Protein AF-A0A453NFP6-F1 (afdb_monomer_lite)

pLDDT: mean 73.46, std 16.45, range [36.19, 98.06]

Secondary structure (DSSP, 8-state):
-PPTT----EEEEEEPPPTTTT-EEEEEEETTEEEEEEEE------S------SS-S---SSS-TT----TT-----S----EEEESS---HHHHHHHHHH-TT--S-----HHHHTS--HHHHHHH-TTTSGGGGEEEEE-TTSEETTEEPP--STTTTS-GGGG-EEPPTT-----PPPHHHHHHHTT-HHHHHHHHHHHHHHHHTSS----HHHHHHHHHHHHHHHHHH--

Structure (mmCIF, N/CA/C/O backbone):
data_AF-A0A453NFP6-F1
#
_entry.id   AF-A0A453NFP6-F1
#
loop_
_atom_site.group_PDB
_atom_site.id
_atom_site.type_symbol
_atom_site.label_atom_id
_atom_site.label_alt_id
_atom_site.label_comp_id
_atom_site.label_asym_id
_atom_site.label_entity_id
_atom_site.label_seq_id
_atom_site.pdbx_PDB_ins_code
_atom_site.Cartn_x
_atom_site.Cartn_y
_atom_site.Cartn_z
_atom_site.occupancy
_atom_site.B_iso_or_equiv
_atom_site.auth_seq_id
_atom_site.auth_comp_id
_atom_site.auth_asym_id
_atom_site.auth_atom_id
_atom_site.pdbx_PDB_model_num
ATOM 1 N N . SER A 1 1 ? -16.094 -7.515 -11.028 1.00 55.22 1 SER A N 1
ATOM 2 C CA . SER A 1 1 ? -16.380 -6.423 -10.074 1.00 55.22 1 SER A CA 1
ATOM 3 C C . SER A 1 1 ? -15.889 -6.846 -8.700 1.00 55.22 1 SER A C 1
ATOM 5 O O . SER A 1 1 ? -15.963 -8.030 -8.389 1.00 55.22 1 SER A O 1
ATOM 7 N N . LEU A 1 2 ? -15.329 -5.929 -7.905 1.00 63.16 2 LEU A N 1
ATOM 8 C CA . LEU A 1 2 ? -14.940 -6.240 -6.525 1.00 63.16 2 LEU A CA 1
ATOM 9 C C . LEU A 1 2 ? -16.203 -6.370 -5.648 1.00 63.16 2 LEU A C 1
ATOM 11 O O . LEU A 1 2 ? -17.147 -5.604 -5.861 1.00 63.16 2 LEU A O 1
ATOM 15 N N . PRO A 1 3 ? -16.246 -7.306 -4.683 1.00 69.88 3 PRO A N 1
ATOM 16 C CA . PRO A 1 3 ? -17.350 -7.399 -3.732 1.00 69.88 3 PRO A CA 1
ATOM 17 C C . PRO A 1 3 ? -17.503 -6.098 -2.934 1.00 69.88 3 PRO A C 1
ATOM 19 O O . PRO A 1 3 ? -16.520 -5.529 -2.460 1.00 69.88 3 PRO A O 1
ATOM 22 N N . THR A 1 4 ? -18.736 -5.624 -2.761 1.00 73.81 4 THR A N 1
ATOM 23 C CA . THR A 1 4 ? -19.014 -4.419 -1.967 1.00 73.81 4 THR A CA 1
ATOM 24 C C . THR A 1 4 ? -18.796 -4.683 -0.477 1.00 73.81 4 THR A C 1
ATOM 26 O O . THR A 1 4 ? -19.162 -5.750 0.012 1.00 73.81 4 THR A O 1
ATOM 29 N N . LYS A 1 5 ? -18.292 -3.682 0.258 1.00 77.88 5 LYS A N 1
ATOM 30 C CA . LYS A 1 5 ? -18.115 -3.705 1.727 1.00 77.88 5 LYS A CA 1
ATOM 31 C C . LYS A 1 5 ? -17.125 -4.757 2.254 1.00 77.88 5 LYS A C 1
ATOM 33 O O . LYS A 1 5 ? -17.237 -5.184 3.399 1.00 77.88 5 LYS A O 1
ATOM 38 N N . GLN A 1 6 ? -16.146 -5.157 1.448 1.00 85.94 6 GLN A N 1
ATOM 39 C CA . GLN A 1 6 ? -15.046 -6.012 1.893 1.00 85.94 6 GLN A CA 1
ATOM 40 C C . GLN A 1 6 ? -13.723 -5.256 1.820 1.00 85.94 6 GLN A C 1
ATOM 42 O O . GLN A 1 6 ? -13.490 -4.496 0.880 1.00 85.94 6 GLN A O 1
ATOM 47 N N . TRP A 1 7 ? -12.858 -5.484 2.808 1.00 87.50 7 TRP A N 1
ATOM 48 C CA . TRP A 1 7 ? -11.478 -5.018 2.747 1.00 87.50 7 TRP A CA 1
ATOM 49 C C . TRP A 1 7 ? -10.751 -5.716 1.601 1.00 87.50 7 TRP A C 1
ATOM 51 O O . TRP A 1 7 ? -10.906 -6.921 1.401 1.00 87.50 7 TRP A O 1
ATOM 61 N N . LYS A 1 8 ? -9.975 -4.937 0.850 1.00 92.50 8 LYS A N 1
ATOM 62 C CA . LYS A 1 8 ? -9.111 -5.425 -0.219 1.00 92.50 8 LYS A CA 1
ATOM 63 C C . LYS A 1 8 ? -7.709 -4.910 0.005 1.00 92.50 8 LYS A C 1
ATOM 65 O O . LYS A 1 8 ? -7.523 -3.725 0.276 1.00 92.50 8 LYS A O 1
ATOM 70 N N . PHE A 1 9 ? -6.741 -5.802 -0.123 1.00 95.25 9 PHE A N 1
ATOM 71 C CA . PHE A 1 9 ? -5.345 -5.411 -0.173 1.00 95.25 9 PHE A CA 1
ATOM 72 C C . PHE A 1 9 ? -4.981 -5.125 -1.626 1.00 95.25 9 PHE A C 1
ATOM 74 O O . PHE A 1 9 ? -5.169 -5.976 -2.493 1.00 95.25 9 PHE A O 1
ATOM 81 N N . LEU A 1 10 ? -4.483 -3.921 -1.893 1.00 95.81 10 LEU A N 1
ATOM 82 C CA . LEU A 1 10 ? -4.083 -3.486 -3.226 1.00 95.81 10 LEU A CA 1
ATOM 83 C C . LEU A 1 10 ? -2.603 -3.123 -3.204 1.00 95.81 10 LEU A C 1
ATOM 85 O O . LEU A 1 10 ? -2.160 -2.362 -2.346 1.00 95.81 10 LEU A O 1
ATOM 89 N N . SER A 1 11 ? -1.849 -3.638 -4.170 1.00 97.00 11 SER A N 1
ATOM 90 C CA . SER A 1 11 ? -0.454 -3.255 -4.373 1.00 97.00 11 SER A CA 1
ATOM 91 C C . SER A 1 11 ? -0.174 -3.053 -5.854 1.00 97.00 11 SER A C 1
ATOM 93 O O . SER A 1 11 ? -0.640 -3.813 -6.704 1.00 97.00 11 SER A O 1
ATOM 95 N N . VAL A 1 12 ? 0.592 -2.011 -6.164 1.00 97.06 12 VAL A N 1
ATOM 96 C CA . VAL A 1 12 ? 1.059 -1.716 -7.516 1.00 97.06 12 VAL A CA 1
ATOM 97 C C . VAL A 1 12 ? 2.571 -1.593 -7.469 1.00 97.06 12 VAL A C 1
ATOM 99 O O . VAL A 1 12 ? 3.110 -0.807 -6.694 1.00 97.06 12 VAL A O 1
ATOM 102 N N . THR A 1 13 ? 3.259 -2.356 -8.313 1.00 96.50 13 THR A N 1
ATOM 103 C CA . THR A 1 13 ? 4.709 -2.229 -8.490 1.00 96.50 13 THR A CA 1
ATOM 104 C C . THR A 1 13 ? 5.021 -1.671 -9.860 1.00 96.50 13 THR A C 1
ATOM 106 O O . THR A 1 13 ? 4.420 -2.089 -10.853 1.00 96.50 13 THR A O 1
ATOM 109 N N . HIS A 1 14 ? 6.019 -0.800 -9.91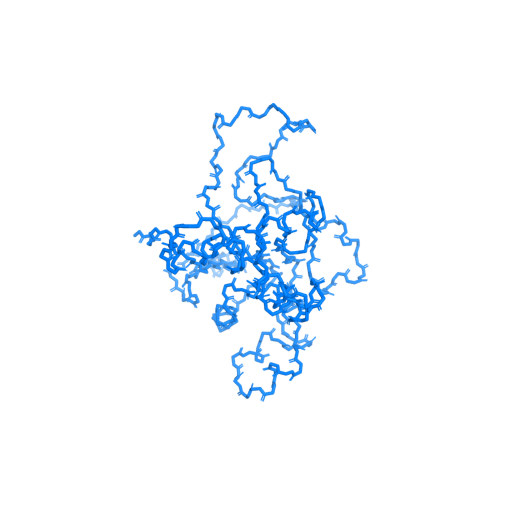9 1.00 93.00 14 HIS A N 1
ATOM 110 C CA . HIS A 1 14 ? 6.564 -0.275 -11.159 1.00 93.00 14 HIS A CA 1
ATOM 111 C C . HIS A 1 14 ? 8.057 -0.572 -11.226 1.00 93.00 14 HIS A C 1
ATOM 113 O O . HIS A 1 14 ? 8.801 -0.282 -10.295 1.00 93.00 14 HIS A O 1
ATOM 119 N N . THR A 1 15 ? 8.499 -1.167 -12.328 1.00 90.69 15 THR A N 1
ATOM 120 C CA . THR A 1 15 ? 9.920 -1.369 -12.607 1.00 90.69 15 THR A CA 1
ATOM 121 C C . THR A 1 15 ? 10.281 -0.606 -13.868 1.00 90.69 15 THR A C 1
ATOM 123 O O . THR A 1 15 ? 9.691 -0.820 -14.931 1.00 90.69 15 THR A O 1
ATOM 126 N N . VAL A 1 16 ? 11.265 0.286 -13.761 1.00 85.25 16 VAL A N 1
ATOM 127 C CA . VAL A 1 16 ? 11.757 1.057 -14.903 1.00 85.25 16 VAL A CA 1
ATOM 128 C C . VAL A 1 16 ? 12.577 0.143 -15.811 1.00 85.25 16 VAL A C 1
ATOM 130 O O . VAL A 1 16 ? 13.603 -0.401 -15.409 1.00 85.25 16 VAL A O 1
ATOM 133 N N . GLY A 1 17 ? 12.122 -0.024 -17.051 1.00 76.31 17 GLY A N 1
ATOM 134 C CA . GLY A 1 17 ? 12.849 -0.756 -18.087 1.00 76.31 17 GLY A CA 1
ATOM 135 C C . GLY A 1 17 ? 13.598 0.193 -19.019 1.00 76.31 17 GLY A C 1
ATOM 136 O O . GLY A 1 17 ? 13.196 1.340 -19.220 1.00 76.31 17 GLY A O 1
ATOM 137 N N . ARG A 1 18 ? 14.691 -0.276 -19.631 1.00 68.75 18 ARG A N 1
ATOM 138 C CA . ARG A 1 18 ? 15.414 0.499 -20.651 1.00 68.75 18 ARG A CA 1
ATOM 139 C C . ARG A 1 18 ? 14.632 0.501 -21.969 1.00 68.75 18 ARG A C 1
ATOM 141 O O . ARG A 1 18 ? 13.905 -0.442 -22.282 1.00 68.75 18 ARG A O 1
ATOM 148 N N . ALA A 1 19 ? 14.827 1.543 -22.779 1.00 59.19 19 ALA A N 1
ATOM 149 C CA . ALA A 1 19 ? 14.123 1.730 -24.054 1.00 59.19 19 ALA A CA 1
ATOM 150 C C . ALA A 1 19 ? 14.241 0.523 -25.012 1.00 59.19 19 ALA A C 1
ATOM 152 O O . ALA A 1 19 ? 13.301 0.225 -25.742 1.00 59.19 19 ALA A O 1
ATOM 153 N N . PHE A 1 20 ? 15.359 -0.210 -24.956 1.00 61.19 20 PHE A N 1
ATOM 154 C CA . PHE A 1 20 ? 15.622 -1.387 -25.794 1.00 61.19 20 PHE A CA 1
ATOM 155 C C . PHE A 1 20 ? 15.173 -2.723 -25.171 1.00 61.19 20 PHE A C 1
ATOM 157 O O . PHE A 1 20 ? 15.226 -3.747 -25.841 1.00 61.19 20 PHE A O 1
ATOM 164 N N . SER A 1 21 ? 14.717 -2.737 -23.910 1.00 62.41 21 SER A N 1
ATOM 165 C CA . SER A 1 21 ? 14.349 -3.956 -23.169 1.00 62.41 21 SER A CA 1
ATOM 166 C C . SER A 1 21 ? 12.838 -4.125 -22.960 1.00 62.41 21 SER A C 1
ATOM 168 O O . SER A 1 21 ? 12.418 -4.877 -22.086 1.00 62.41 21 SER A O 1
ATOM 170 N N . GLY A 1 22 ? 12.005 -3.433 -23.746 1.00 64.44 22 GLY A N 1
ATOM 171 C CA . GLY A 1 22 ? 10.550 -3.627 -23.730 1.00 64.44 22 GLY A CA 1
ATOM 172 C C . GLY A 1 22 ? 9.744 -2.659 -22.858 1.00 64.44 22 GLY A C 1
ATOM 173 O O . GLY A 1 22 ? 8.555 -2.905 -22.668 1.00 64.44 22 GLY A O 1
ATOM 174 N N . GLY A 1 23 ? 10.343 -1.553 -22.401 1.00 78.00 23 GLY A N 1
ATOM 175 C CA . GLY A 1 23 ? 9.657 -0.504 -21.634 1.00 78.00 23 GLY A CA 1
ATOM 176 C C . GLY A 1 23 ? 9.530 -0.811 -20.141 1.00 78.00 23 GLY A C 1
ATOM 177 O O . GLY A 1 23 ? 10.008 -1.840 -19.666 1.00 78.00 23 GLY A O 1
ATOM 178 N N . SER A 1 24 ? 8.920 0.109 -19.396 1.00 88.25 24 SER A N 1
ATOM 179 C CA . SER A 1 24 ? 8.655 -0.079 -17.969 1.00 88.25 24 SER A CA 1
ATOM 180 C C . SER A 1 24 ? 7.526 -1.081 -17.758 1.00 88.25 24 SER A C 1
ATOM 182 O O . SER A 1 24 ? 6.635 -1.211 -18.597 1.00 88.25 24 SER A O 1
ATOM 184 N N . GLN A 1 25 ? 7.549 -1.782 -16.630 1.00 91.50 25 GLN A N 1
ATOM 185 C CA . GLN A 1 25 ? 6.553 -2.792 -16.300 1.00 91.50 25 GLN A CA 1
ATOM 186 C C . GLN A 1 25 ? 5.750 -2.368 -15.078 1.00 91.50 25 GLN A C 1
ATOM 188 O O . GLN A 1 25 ? 6.324 -2.068 -14.032 1.00 91.50 25 GLN A O 1
ATOM 193 N N . LEU A 1 26 ? 4.429 -2.372 -15.222 1.00 94.56 26 LEU A N 1
ATOM 194 C CA . LEU A 1 26 ? 3.480 -2.203 -14.135 1.00 94.56 26 LEU A CA 1
ATOM 195 C C . LEU A 1 26 ? 2.911 -3.574 -13.772 1.00 94.56 26 LEU A C 1
ATOM 197 O O . LEU A 1 26 ? 2.554 -4.352 -14.658 1.00 94.56 26 LEU A O 1
ATOM 201 N N . ARG A 1 27 ? 2.813 -3.877 -12.480 1.00 96.44 27 ARG A N 1
ATOM 202 C CA . ARG A 1 27 ? 2.094 -5.057 -11.993 1.00 96.44 27 ARG A CA 1
ATOM 203 C C . ARG A 1 27 ? 1.114 -4.656 -10.911 1.00 96.44 27 ARG A C 1
ATOM 205 O O . ARG A 1 27 ? 1.481 -3.889 -10.023 1.00 96.44 27 ARG A O 1
ATOM 212 N N . CYS A 1 28 ? -0.088 -5.208 -10.981 1.00 97.62 28 CYS A N 1
ATOM 213 C CA . CYS A 1 28 ? -1.144 -4.980 -10.006 1.00 97.62 28 CYS A CA 1
ATOM 214 C C . CYS A 1 28 ? -1.423 -6.275 -9.256 1.00 97.62 28 CYS A C 1
ATOM 216 O O . CYS A 1 28 ? -1.578 -7.331 -9.875 1.00 97.62 28 CYS A O 1
ATOM 218 N N . TYR A 1 29 ? -1.529 -6.171 -7.939 1.00 98.06 29 TYR A N 1
ATOM 219 C CA . TYR A 1 29 ? -1.825 -7.273 -7.042 1.00 98.06 29 TYR A CA 1
ATOM 220 C C . TYR A 1 29 ? -3.082 -6.963 -6.236 1.00 98.06 29 TYR A C 1
ATOM 222 O O . TYR A 1 29 ? -3.276 -5.828 -5.793 1.00 98.06 29 TYR A O 1
ATOM 230 N N . VAL A 1 30 ? -3.918 -7.979 -6.040 1.00 97.00 30 VAL A N 1
ATOM 231 C CA . VAL A 1 30 ? -5.119 -7.923 -5.202 1.00 97.00 30 VAL A CA 1
ATOM 232 C C . VAL A 1 30 ? -5.058 -9.088 -4.232 1.00 97.00 30 VAL A C 1
ATOM 234 O O . VAL A 1 30 ? -4.828 -10.215 -4.655 1.00 97.00 30 VAL A O 1
ATOM 237 N N . ASP A 1 31 ? -5.239 -8.812 -2.942 1.00 95.56 31 ASP A N 1
ATOM 238 C CA . ASP A 1 31 ? -5.253 -9.827 -1.879 1.00 95.56 31 ASP A CA 1
ATOM 239 C C . ASP A 1 31 ? -4.004 -10.741 -1.904 1.00 95.56 31 ASP A C 1
ATOM 241 O O . ASP A 1 31 ? -4.071 -11.940 -1.659 1.00 95.56 31 ASP A O 1
ATOM 245 N N . GLY A 1 32 ? -2.845 -10.153 -2.233 1.00 94.81 32 GLY A N 1
ATOM 246 C CA . GLY A 1 32 ? -1.545 -10.832 -2.280 1.00 94.81 32 GLY A CA 1
ATOM 247 C C . GLY A 1 32 ? -1.210 -11.518 -3.610 1.00 94.81 32 GLY A C 1
ATOM 248 O O . GLY A 1 32 ? -0.072 -11.956 -3.787 1.00 94.81 32 GLY A O 1
ATOM 249 N N . ASP A 1 33 ? -2.148 -11.571 -4.559 1.00 96.75 33 ASP A N 1
ATOM 250 C CA . ASP A 1 33 ? -1.993 -12.277 -5.833 1.00 96.75 33 ASP A CA 1
ATOM 251 C C . ASP A 1 33 ? -1.848 -11.327 -7.020 1.00 96.75 33 ASP A C 1
ATOM 253 O O . ASP A 1 33 ? -2.509 -10.292 -7.098 1.00 96.75 33 ASP A O 1
ATOM 257 N N . LEU A 1 34 ? -0.986 -11.688 -7.977 1.00 97.62 34 LEU A N 1
ATOM 258 C CA . LEU A 1 34 ? -0.799 -10.935 -9.217 1.00 97.62 34 LEU A CA 1
ATOM 259 C C . LEU A 1 34 ? -2.047 -11.061 -10.098 1.00 97.62 34 LEU A C 1
ATOM 261 O O . LEU A 1 34 ? -2.369 -12.156 -10.553 1.00 97.62 34 LEU A O 1
ATOM 265 N N . VAL A 1 35 ? -2.700 -9.938 -10.400 1.00 97.56 35 VAL A N 1
ATOM 266 C CA . VAL A 1 35 ? -3.910 -9.915 -11.241 1.00 97.56 35 VAL A CA 1
ATOM 267 C C . VAL A 1 35 ? -3.679 -9.332 -12.632 1.00 97.56 35 VAL A C 1
ATOM 269 O O . VAL A 1 35 ? -4.424 -9.644 -13.556 1.00 97.56 35 VAL A O 1
ATOM 272 N N . SER A 1 36 ? -2.668 -8.478 -12.805 1.00 96.44 36 SER A N 1
ATOM 273 C CA . SER A 1 36 ? -2.366 -7.858 -14.099 1.00 96.44 36 SER A CA 1
ATOM 274 C C . SER A 1 36 ? -0.889 -7.490 -14.210 1.00 96.44 36 SER A C 1
ATOM 276 O O . SER A 1 36 ? -0.231 -7.144 -13.226 1.00 96.44 36 SER A O 1
ATOM 278 N N . THR A 1 37 ? -0.365 -7.581 -15.429 1.00 95.94 37 THR A N 1
ATOM 279 C CA . THR A 1 37 ? 0.972 -7.132 -15.811 1.00 95.94 37 THR A CA 1
ATOM 280 C C . THR A 1 37 ? 0.866 -6.388 -17.126 1.00 95.94 37 THR A C 1
ATOM 282 O O . THR A 1 37 ? 0.505 -6.981 -18.136 1.00 95.94 37 THR A O 1
ATOM 285 N N . GLU A 1 38 ? 1.266 -5.123 -17.123 1.00 93.25 38 GLU A N 1
ATOM 286 C CA . GLU A 1 38 ? 1.218 -4.266 -18.300 1.00 93.25 38 GLU A CA 1
ATOM 287 C C . GLU A 1 38 ? 2.592 -3.678 -18.605 1.00 93.25 38 GLU A C 1
ATOM 289 O O . GLU A 1 38 ? 3.382 -3.352 -17.712 1.00 93.25 38 GLU A O 1
ATOM 294 N N . LYS A 1 39 ? 2.890 -3.539 -19.898 1.00 90.38 39 LYS A N 1
ATOM 295 C CA . LYS A 1 39 ? 4.070 -2.808 -20.364 1.00 90.38 39 LYS A CA 1
ATOM 296 C C . LYS A 1 39 ? 3.670 -1.376 -20.655 1.00 90.38 39 LYS A C 1
ATOM 298 O O . LYS A 1 39 ? 2.876 -1.111 -21.553 1.00 90.38 39 LYS A O 1
ATOM 303 N N . CYS A 1 40 ? 4.271 -0.448 -19.930 1.00 84.94 40 CYS A N 1
ATOM 304 C CA . CYS A 1 40 ? 3.940 0.961 -20.006 1.00 84.94 40 CYS A CA 1
ATOM 305 C C . CYS A 1 40 ? 5.125 1.756 -20.558 1.00 84.94 40 CYS A C 1
ATOM 307 O O . CYS A 1 40 ? 6.292 1.527 -20.223 1.00 84.94 40 CYS A O 1
ATOM 309 N N . ARG A 1 41 ? 4.814 2.724 -21.421 1.00 81.75 41 ARG A N 1
ATOM 310 C CA . ARG A 1 41 ? 5.765 3.731 -21.889 1.00 81.75 41 ARG A CA 1
ATOM 311 C C . ARG A 1 41 ? 5.379 5.050 -21.251 1.00 81.75 41 ARG A C 1
ATOM 313 O O . ARG A 1 41 ? 4.270 5.527 -21.457 1.00 81.75 41 ARG A O 1
ATOM 320 N N . TYR A 1 42 ? 6.294 5.608 -20.479 1.00 76.06 42 TYR A N 1
ATOM 321 C CA . TYR A 1 42 ? 6.086 6.877 -19.800 1.00 76.06 42 TYR A CA 1
ATOM 322 C C . TYR A 1 42 ? 6.806 7.984 -20.560 1.00 76.06 42 TYR A C 1
ATOM 324 O O . TYR A 1 42 ? 7.873 7.757 -21.142 1.00 76.06 42 TYR A O 1
ATOM 332 N N . ALA A 1 43 ? 6.228 9.183 -20.547 1.00 73.69 43 ALA A N 1
ATOM 333 C CA . ALA A 1 43 ? 6.959 10.374 -20.943 1.00 73.69 43 ALA A CA 1
ATOM 334 C C . ALA A 1 43 ? 8.163 10.561 -20.007 1.00 73.69 43 ALA A C 1
ATOM 336 O O . ALA A 1 43 ? 8.114 10.189 -18.832 1.00 73.69 43 ALA A O 1
ATOM 337 N N . LYS A 1 44 ? 9.255 11.137 -20.518 1.00 71.31 44 LYS A N 1
ATOM 338 C CA . LYS A 1 44 ? 10.356 11.557 -19.647 1.00 71.31 44 LYS A CA 1
ATOM 339 C C . LYS A 1 44 ? 9.870 12.726 -18.798 1.00 71.31 44 LYS A C 1
ATOM 341 O O . LYS A 1 44 ? 9.642 13.807 -19.330 1.00 71.31 44 LYS A O 1
ATOM 346 N N . VAL A 1 45 ? 9.734 12.493 -17.500 1.00 70.56 45 VAL A N 1
ATOM 347 C CA . VAL A 1 45 ? 9.460 13.534 -16.511 1.00 70.56 45 VAL A CA 1
ATOM 348 C C . VAL A 1 45 ? 10.780 13.840 -15.814 1.00 70.56 45 VAL A C 1
ATOM 350 O O . VAL A 1 45 ? 11.365 12.958 -15.193 1.00 70.56 45 VAL A O 1
ATOM 353 N N . ASN A 1 46 ? 11.278 15.066 -15.977 1.00 71.31 46 ASN A N 1
ATOM 354 C CA . ASN A 1 46 ? 12.501 15.537 -15.314 1.00 71.31 46 ASN A CA 1
ATOM 355 C C . ASN A 1 46 ? 12.194 16.367 -14.059 1.00 71.31 46 ASN A C 1
ATOM 357 O O . ASN A 1 46 ? 13.105 16.718 -13.313 1.00 71.31 46 ASN A O 1
ATOM 361 N N . GLU A 1 47 ? 10.925 16.706 -13.844 1.00 79.75 47 GLU A N 1
ATOM 362 C CA . GLU A 1 47 ? 10.486 17.439 -12.666 1.00 79.75 47 GLU A CA 1
ATOM 363 C C . GLU A 1 47 ? 10.382 16.500 -11.466 1.00 79.75 47 GLU A C 1
ATOM 365 O O . GLU A 1 47 ? 9.860 15.387 -11.560 1.00 79.75 47 GLU A O 1
ATOM 370 N N . VAL A 1 48 ? 10.884 16.963 -10.323 1.00 75.81 48 VAL A N 1
ATOM 371 C CA . VAL A 1 48 ? 10.749 16.241 -9.061 1.00 75.81 48 VAL A CA 1
ATOM 372 C C . VAL A 1 48 ? 9.322 16.412 -8.566 1.00 75.81 48 VAL A C 1
ATOM 374 O O . VAL A 1 48 ? 8.853 17.528 -8.347 1.00 75.81 48 VAL A O 1
ATOM 377 N N . MET A 1 49 ? 8.639 15.294 -8.354 1.00 69.12 49 MET A N 1
ATOM 378 C CA . MET A 1 49 ? 7.309 15.296 -7.767 1.00 69.12 49 MET A CA 1
ATOM 379 C C . MET A 1 49 ? 7.431 15.586 -6.267 1.00 69.12 49 MET A C 1
ATOM 381 O O . MET A 1 49 ? 8.001 14.798 -5.517 1.00 69.12 49 MET A O 1
ATOM 385 N N . THR A 1 50 ? 6.939 16.745 -5.832 1.00 76.06 50 THR A N 1
ATOM 386 C CA . THR A 1 50 ? 7.058 17.210 -4.437 1.00 76.06 50 THR A CA 1
ATOM 387 C C . THR A 1 50 ? 5.816 16.931 -3.599 1.00 76.06 50 THR A C 1
ATOM 389 O O . THR A 1 50 ? 5.844 17.118 -2.385 1.00 76.06 50 THR A O 1
ATOM 392 N N . ARG A 1 51 ? 4.710 16.521 -4.232 1.00 77.62 51 ARG A N 1
ATOM 393 C CA . ARG A 1 51 ? 3.411 16.294 -3.588 1.00 77.62 51 ARG A CA 1
ATOM 394 C C . ARG A 1 51 ? 2.680 15.130 -4.247 1.00 77.62 51 ARG A C 1
ATOM 396 O O . ARG A 1 51 ? 2.789 14.928 -5.455 1.00 77.62 51 ARG A O 1
ATOM 403 N N . CYS A 1 52 ? 1.902 14.404 -3.454 1.00 83.38 52 CYS A N 1
ATOM 404 C CA . CYS A 1 52 ? 0.941 13.413 -3.924 1.00 83.38 52 CYS A CA 1
ATOM 405 C C . CYS A 1 52 ? -0.356 13.539 -3.116 1.00 83.38 52 CYS A C 1
ATOM 407 O O . CYS A 1 52 ? -0.333 13.981 -1.967 1.00 83.38 52 CYS A O 1
ATOM 409 N N . SER A 1 53 ? -1.480 13.170 -3.725 1.00 87.00 53 SER A N 1
ATOM 410 C CA . SER A 1 53 ? -2.782 13.062 -3.070 1.00 87.00 53 SER A CA 1
ATOM 411 C C . SER A 1 53 ? -3.215 11.600 -3.040 1.00 87.00 53 SER A C 1
ATOM 413 O O . SER A 1 53 ? -2.926 10.823 -3.951 1.00 87.00 53 SER A O 1
ATOM 415 N N . LEU A 1 54 ? -3.920 11.218 -1.979 1.00 89.00 54 LEU A N 1
ATOM 416 C CA . LEU A 1 54 ? -4.511 9.893 -1.834 1.00 89.00 54 LEU A CA 1
ATOM 417 C C . LEU A 1 54 ? -6.028 10.044 -1.785 1.00 89.00 54 LEU A C 1
ATOM 419 O O . LEU A 1 54 ? -6.549 10.880 -1.050 1.00 89.00 54 LEU A O 1
ATOM 423 N N . GLY A 1 55 ? -6.735 9.239 -2.577 1.00 87.94 55 GLY A N 1
ATOM 424 C CA . GLY A 1 55 ? -8.197 9.244 -2.604 1.00 87.94 55 GLY A CA 1
ATOM 425 C C . GLY A 1 55 ? -8.831 10.463 -3.283 1.00 87.94 55 GLY A C 1
ATOM 426 O O . GLY A 1 55 ? -10.029 10.659 -3.137 1.00 87.94 55 GLY A O 1
ATOM 427 N N . THR A 1 56 ? -8.079 11.284 -4.018 1.00 84.31 56 THR A N 1
ATOM 428 C CA . THR A 1 56 ? -8.629 12.361 -4.860 1.00 84.31 56 THR A CA 1
ATOM 429 C C . THR A 1 56 ? -7.622 12.794 -5.926 1.00 84.31 56 THR A C 1
ATOM 431 O O . THR A 1 56 ? -6.411 12.723 -5.706 1.00 84.31 56 THR A O 1
ATOM 434 N N . GLU A 1 57 ? -8.127 13.247 -7.073 1.00 69.50 57 GLU A N 1
ATOM 435 C CA . GLU A 1 57 ? -7.347 13.775 -8.203 1.00 69.50 57 GLU A CA 1
ATOM 436 C C . GLU A 1 57 ? -6.983 15.265 -8.033 1.00 69.50 57 GLU A C 1
ATOM 438 O O . GLU A 1 57 ? -6.018 15.739 -8.627 1.00 69.50 57 GLU A O 1
ATOM 443 N N . LEU A 1 58 ? -7.721 16.014 -7.199 1.00 57.72 58 LEU A N 1
ATOM 444 C CA . LEU A 1 58 ? -7.611 17.475 -7.114 1.00 57.72 58 LEU A CA 1
ATOM 445 C C . LEU A 1 58 ? -6.871 17.967 -5.864 1.00 57.72 58 LEU A C 1
ATOM 447 O O . LEU A 1 58 ? -7.200 17.608 -4.732 1.00 57.72 58 LEU A O 1
ATOM 451 N N . MET A 1 59 ? -5.922 18.876 -6.097 1.00 53.66 59 MET A N 1
ATOM 452 C CA . MET A 1 59 ? -5.319 19.741 -5.083 1.00 53.66 59 MET A CA 1
ATOM 453 C C . MET A 1 59 ? -6.220 20.972 -4.873 1.00 53.66 59 MET A C 1
ATOM 455 O O . MET A 1 59 ? -6.622 21.583 -5.866 1.00 53.66 59 MET A O 1
ATOM 459 N N . PRO A 1 60 ? -6.527 21.383 -3.628 1.00 44.56 60 PRO A N 1
ATOM 460 C CA . PRO A 1 60 ? -7.208 22.648 -3.364 1.00 44.56 60 PRO A CA 1
ATOM 461 C C . PRO A 1 60 ? -6.434 23.819 -3.973 1.00 44.56 60 PRO A C 1
ATOM 463 O O . PRO A 1 60 ? -5.245 23.992 -3.699 1.00 44.56 60 PRO A O 1
ATOM 466 N N . ILE A 1 61 ? -7.106 24.648 -4.768 1.00 41.66 61 ILE A N 1
ATOM 467 C CA . ILE A 1 61 ? -6.630 25.999 -5.064 1.00 41.66 61 ILE A CA 1
ATOM 468 C C . ILE A 1 61 ? -7.119 26.876 -3.905 1.00 41.66 61 ILE A C 1
ATOM 470 O O . ILE A 1 61 ? -8.275 27.289 -3.892 1.00 41.66 61 ILE A O 1
ATOM 474 N N . GLY A 1 62 ? -6.258 27.109 -2.911 1.00 45.00 62 GLY A N 1
ATOM 475 C CA . GLY A 1 62 ? -6.526 27.997 -1.771 1.00 45.00 62 GLY A CA 1
ATOM 476 C C . GLY A 1 62 ? -6.231 27.366 -0.407 1.00 45.00 62 GLY A C 1
ATOM 477 O O . GLY A 1 62 ? -6.410 26.167 -0.213 1.00 45.00 62 GLY A O 1
ATOM 478 N N . GLU A 1 63 ? -5.768 28.189 0.537 1.00 44.62 63 GLU A N 1
ATOM 479 C CA . GLU A 1 63 ? -5.428 27.797 1.919 1.00 44.62 63 GLU A CA 1
ATOM 480 C C . GLU A 1 63 ? -6.660 27.653 2.836 1.00 44.62 63 GLU A C 1
ATOM 482 O O . GLU A 1 63 ? -6.538 27.211 3.975 1.00 44.62 63 GLU A O 1
ATOM 487 N N . GLU A 1 64 ? -7.860 27.977 2.344 1.00 43.72 64 GLU A N 1
ATOM 488 C CA . GLU A 1 64 ? -9.075 28.038 3.158 1.00 43.72 64 GLU A CA 1
ATOM 489 C C . GLU A 1 64 ? -9.915 26.745 3.073 1.00 43.72 64 GLU A C 1
ATOM 491 O O . GLU A 1 64 ? -10.371 26.361 1.991 1.00 43.72 64 GLU A O 1
ATOM 496 N N . PRO A 1 65 ? -10.193 26.074 4.208 1.00 45.69 65 PRO A N 1
ATOM 497 C CA . PRO A 1 65 ? -10.852 24.766 4.260 1.00 45.69 65 PRO A CA 1
ATOM 498 C C . PRO A 1 65 ? -12.372 24.791 4.010 1.00 45.69 65 PRO A C 1
ATOM 500 O O . PRO A 1 65 ? -13.018 23.758 4.190 1.00 45.69 65 PRO A O 1
ATOM 503 N N . THR A 1 66 ? -12.956 25.926 3.609 1.00 41.25 66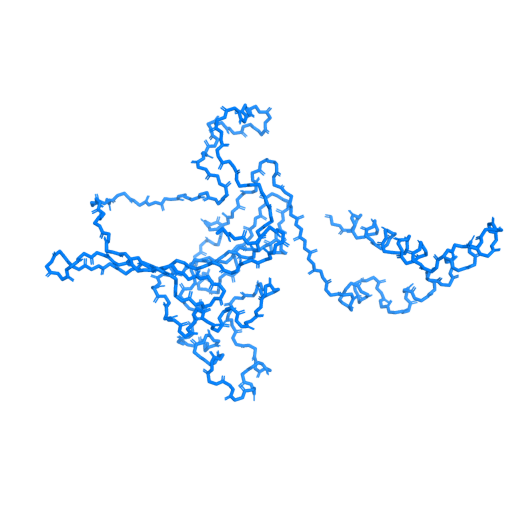 THR A N 1
ATOM 504 C CA . THR A 1 66 ? -14.419 26.137 3.680 1.00 41.25 66 THR A CA 1
ATOM 505 C C . THR A 1 66 ? -15.113 26.370 2.334 1.00 41.25 66 THR A C 1
ATOM 507 O O . THR A 1 66 ? -16.334 26.475 2.295 1.00 41.25 66 THR A O 1
ATOM 510 N N . SER A 1 67 ? -14.385 26.380 1.215 1.00 43.53 67 SER A N 1
ATOM 511 C CA . SER A 1 67 ? -14.975 26.729 -0.090 1.00 43.53 67 SER A CA 1
ATOM 512 C C . SER A 1 67 ? -14.507 25.814 -1.218 1.00 43.53 67 SER A C 1
ATOM 514 O O . SER A 1 67 ? -14.076 26.283 -2.265 1.00 43.53 67 SER A O 1
ATOM 516 N N . LEU A 1 68 ? -14.577 24.497 -1.032 1.00 47.00 68 LEU A N 1
ATOM 517 C CA . LEU A 1 68 ? -14.473 23.573 -2.160 1.00 47.00 68 LEU A CA 1
ATOM 518 C C . LEU A 1 68 ? -15.878 23.164 -2.576 1.00 47.00 68 LEU A C 1
ATOM 520 O O . LEU A 1 68 ? -16.514 22.326 -1.940 1.00 47.00 68 LEU A O 1
ATOM 524 N N . GLY A 1 69 ? -16.351 23.764 -3.668 1.00 43.78 69 GLY A N 1
ATOM 525 C CA . GLY A 1 69 ? -17.373 23.139 -4.488 1.00 43.78 69 GLY A CA 1
ATOM 526 C C . GLY A 1 69 ? -16.844 21.775 -4.923 1.00 43.78 69 GLY A C 1
ATOM 527 O O . GLY A 1 69 ? -16.000 21.684 -5.807 1.00 43.78 69 GLY A O 1
ATOM 528 N N . PHE A 1 70 ? -17.324 20.715 -4.274 1.00 47.62 70 PHE A N 1
ATOM 529 C CA . PHE A 1 70 ? -17.076 19.313 -4.632 1.00 47.62 70 PHE A CA 1
ATOM 530 C C . PHE A 1 70 ? -17.742 18.917 -5.968 1.00 47.62 70 PHE A C 1
ATOM 532 O O . PHE A 1 70 ? -17.775 17.741 -6.325 1.00 47.62 70 PHE A O 1
ATOM 539 N N . GLU A 1 71 ? -18.267 19.880 -6.730 1.00 43.06 71 GLU A N 1
ATOM 540 C CA . GLU A 1 71 ? -18.784 19.670 -8.078 1.00 43.06 71 GLU A CA 1
ATOM 541 C C . GLU A 1 71 ? -17.614 19.431 -9.044 1.00 43.06 71 GLU A C 1
ATOM 543 O O . GLU A 1 71 ? -17.087 20.349 -9.664 1.00 43.06 71 GLU A O 1
ATOM 548 N N . GLY A 1 72 ? -17.171 18.175 -9.136 1.00 51.28 72 GLY A N 1
ATOM 549 C CA . GLY A 1 72 ? -16.189 17.725 -10.128 1.00 51.28 72 GLY A CA 1
ATOM 550 C C . GLY A 1 72 ? -14.981 16.970 -9.575 1.00 51.28 72 GLY A C 1
ATOM 551 O O . GLY A 1 72 ? -14.121 16.575 -10.357 1.00 51.28 72 GLY A O 1
ATOM 552 N N . THR A 1 73 ? -14.889 16.737 -8.261 1.00 58.69 73 THR A N 1
ATOM 553 C CA . THR A 1 73 ? -13.810 15.919 -7.685 1.00 58.69 73 THR A CA 1
ATOM 554 C C . THR A 1 73 ? -14.204 14.437 -7.693 1.00 58.69 73 THR A C 1
ATOM 556 O O . THR A 1 73 ? -15.212 14.036 -7.113 1.00 58.69 73 THR A O 1
ATOM 559 N N . PHE A 1 74 ? -13.393 13.580 -8.322 1.00 70.44 74 PHE A N 1
ATOM 560 C CA . PHE A 1 74 ? -13.533 12.120 -8.226 1.00 70.44 74 PHE A CA 1
ATOM 561 C C . PHE A 1 74 ? -12.938 11.612 -6.902 1.00 70.44 74 PHE A C 1
ATOM 563 O O . PHE A 1 74 ? -11.958 10.866 -6.880 1.00 70.44 74 PHE A O 1
ATOM 570 N N . ALA A 1 75 ? -13.493 12.073 -5.778 1.00 81.25 75 ALA A N 1
ATOM 571 C CA . ALA A 1 75 ? -13.037 11.681 -4.452 1.00 81.25 75 ALA A CA 1
ATOM 572 C C . ALA A 1 75 ? -13.417 10.223 -4.141 1.00 81.25 75 ALA A C 1
ATOM 574 O O . ALA A 1 75 ? -14.538 9.766 -4.385 1.00 81.25 75 ALA A O 1
ATOM 575 N N . PHE A 1 76 ? -12.477 9.484 -3.560 1.00 87.12 76 PHE A N 1
ATOM 576 C CA . PHE A 1 76 ? -12.692 8.129 -3.085 1.00 87.12 76 PHE A CA 1
ATOM 577 C C . PHE A 1 76 ? -13.743 8.130 -1.973 1.00 87.12 76 PHE A C 1
ATOM 579 O O . PHE A 1 76 ? -13.571 8.758 -0.931 1.00 87.12 76 PHE A O 1
ATOM 586 N N . THR A 1 77 ? -14.824 7.384 -2.190 1.00 87.00 77 THR A N 1
ATOM 587 C CA . THR A 1 77 ? -15.890 7.197 -1.202 1.00 87.00 77 THR A CA 1
ATOM 588 C C . THR A 1 77 ? -15.777 5.796 -0.612 1.00 87.00 77 THR A C 1
ATOM 590 O O . THR A 1 77 ? -16.238 4.818 -1.201 1.00 87.00 77 THR A O 1
ATOM 593 N N . GLY A 1 78 ? -15.135 5.684 0.548 1.00 87.19 78 GLY A N 1
ATOM 594 C CA . GLY A 1 78 ? -14.925 4.405 1.217 1.00 87.19 78 GLY A CA 1
ATOM 595 C C . GLY A 1 78 ? -14.023 4.516 2.440 1.00 87.19 78 GLY A C 1
ATOM 596 O O . GLY A 1 78 ? -13.757 5.605 2.941 1.00 87.19 78 GLY A O 1
ATOM 597 N N . GLN A 1 79 ? -13.553 3.366 2.917 1.00 87.31 79 GLN A N 1
ATOM 598 C CA . GLN A 1 79 ? -12.554 3.279 3.981 1.00 87.31 79 GLN A CA 1
ATOM 599 C C . GLN A 1 79 ? -11.215 2.852 3.384 1.00 87.31 79 GLN A C 1
ATOM 601 O O . GLN A 1 79 ? -11.175 2.004 2.493 1.00 87.31 79 GLN A O 1
ATOM 606 N N . MET A 1 80 ? -10.131 3.434 3.889 1.00 88.25 80 MET A N 1
ATOM 607 C CA . MET A 1 80 ? -8.765 3.094 3.507 1.00 88.25 80 MET A CA 1
ATOM 608 C C . MET A 1 80 ? -7.978 2.707 4.757 1.00 88.25 80 MET A C 1
ATOM 610 O O . MET A 1 80 ? -8.169 3.288 5.825 1.00 88.25 80 MET A O 1
ATOM 614 N N . GLY A 1 81 ? -7.146 1.679 4.619 1.00 89.69 81 GLY A N 1
ATOM 615 C CA . GLY A 1 81 ? -6.248 1.219 5.667 1.00 89.69 81 GLY A CA 1
ATOM 616 C C . GLY A 1 81 ? -4.908 1.952 5.601 1.00 89.69 81 GLY A C 1
ATOM 617 O O . GLY A 1 81 ? -4.801 2.988 4.942 1.00 89.69 81 GLY A O 1
ATOM 618 N N . PRO A 1 82 ? -3.877 1.411 6.259 1.00 91.25 82 PRO A N 1
ATOM 619 C CA . PRO A 1 82 ? -2.515 1.907 6.123 1.00 91.25 82 PRO A CA 1
ATOM 620 C C . PRO A 1 82 ? -2.064 1.952 4.657 1.00 91.25 82 PRO A C 1
ATOM 622 O O . PRO A 1 82 ? -2.358 1.043 3.877 1.00 91.25 82 PRO A O 1
ATOM 625 N N . VAL A 1 83 ? -1.346 3.012 4.289 1.00 93.31 83 VAL A N 1
ATOM 626 C CA . VAL A 1 83 ? -0.793 3.215 2.945 1.00 93.31 83 VAL A CA 1
ATOM 627 C C . VAL A 1 83 ? 0.718 3.299 3.038 1.00 93.31 83 VAL A C 1
ATOM 629 O O . VAL A 1 83 ? 1.258 4.086 3.814 1.00 93.31 83 VAL A O 1
ATOM 632 N N . TYR A 1 84 ? 1.393 2.513 2.208 1.00 94.31 84 TYR A N 1
ATOM 633 C CA . TYR A 1 84 ? 2.844 2.415 2.186 1.00 94.31 84 TYR A CA 1
ATOM 634 C C . TYR A 1 84 ? 3.380 2.706 0.788 1.00 94.31 84 TYR A C 1
ATOM 636 O O . TYR A 1 84 ? 2.809 2.255 -0.205 1.00 94.31 84 TYR A O 1
ATOM 644 N N . ALA A 1 85 ? 4.502 3.416 0.718 1.00 93.31 85 ALA A N 1
ATOM 645 C CA . ALA A 1 85 ? 5.271 3.599 -0.505 1.00 93.31 85 ALA A CA 1
ATOM 646 C C . ALA A 1 85 ? 6.715 3.161 -0.284 1.00 93.31 85 ALA A C 1
ATOM 648 O O . ALA A 1 85 ? 7.322 3.480 0.739 1.00 93.31 85 ALA A O 1
ATOM 649 N N . PHE A 1 86 ? 7.270 2.462 -1.270 1.00 93.00 86 PHE A N 1
ATOM 650 C CA . PHE A 1 86 ? 8.624 1.921 -1.232 1.00 93.00 86 PHE A CA 1
ATOM 651 C C . PHE A 1 86 ? 9.441 2.454 -2.409 1.00 93.00 86 PHE A C 1
ATOM 653 O O . PHE A 1 86 ? 8.893 2.732 -3.475 1.00 93.00 86 PHE A O 1
ATOM 660 N N . SER A 1 87 ? 10.752 2.593 -2.214 1.00 90.88 87 SER A N 1
ATOM 661 C CA . SER A 1 87 ? 11.692 3.054 -3.241 1.00 90.88 87 SER A CA 1
ATOM 662 C C . SER A 1 87 ? 11.979 2.003 -4.313 1.00 90.88 87 SER A C 1
ATOM 664 O O . SER A 1 87 ? 12.437 2.355 -5.397 1.00 90.88 87 SER A O 1
ATOM 666 N N . ASP A 1 88 ? 11.672 0.736 -4.024 1.00 90.69 88 ASP A N 1
ATOM 667 C CA . ASP A 1 88 ? 11.881 -0.398 -4.917 1.00 90.69 88 ASP A CA 1
ATOM 668 C C . ASP A 1 88 ? 10.567 -1.114 -5.241 1.00 90.69 88 ASP A C 1
ATOM 670 O O . ASP A 1 88 ? 9.637 -1.177 -4.433 1.00 90.69 88 ASP A O 1
ATOM 674 N N . ALA A 1 89 ? 10.540 -1.764 -6.406 1.00 93.62 89 ALA A N 1
ATOM 675 C CA . ALA A 1 89 ? 9.514 -2.745 -6.724 1.00 93.62 89 ALA A CA 1
ATOM 676 C C . ALA A 1 89 ? 9.662 -3.975 -5.814 1.00 93.62 89 ALA A C 1
ATOM 678 O O . ALA A 1 89 ? 10.638 -4.720 -5.921 1.00 93.62 89 ALA A O 1
ATOM 679 N N . LEU A 1 90 ? 8.676 -4.195 -4.944 1.00 93.94 90 LEU A N 1
ATOM 680 C CA . LEU A 1 90 ? 8.628 -5.371 -4.080 1.00 93.94 90 LEU A CA 1
ATOM 681 C C . LEU A 1 90 ? 8.402 -6.656 -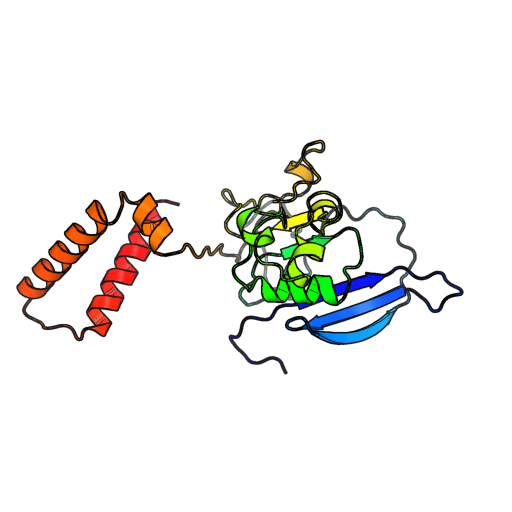4.891 1.00 93.94 90 LEU A C 1
ATOM 683 O O . LEU A 1 90 ? 7.711 -6.655 -5.915 1.00 93.94 90 LEU A O 1
ATOM 687 N N . SER A 1 91 ? 8.977 -7.765 -4.423 1.00 92.94 91 SER A N 1
ATOM 688 C CA . SER A 1 91 ? 8.739 -9.081 -5.020 1.00 92.94 91 SER A CA 1
ATOM 689 C C . SER A 1 91 ? 7.318 -9.579 -4.727 1.00 92.94 91 SER A C 1
ATOM 691 O O . SER A 1 91 ? 6.673 -9.143 -3.773 1.00 92.94 91 SER A O 1
ATOM 693 N N . ALA A 1 92 ? 6.826 -10.538 -5.519 1.00 93.69 92 ALA A N 1
ATOM 694 C CA . ALA A 1 92 ? 5.523 -11.163 -5.267 1.00 93.69 92 ALA A CA 1
ATOM 695 C C . ALA A 1 92 ? 5.454 -11.820 -3.873 1.00 93.69 92 ALA A C 1
ATOM 697 O O . ALA A 1 92 ? 4.421 -11.757 -3.213 1.00 93.69 92 ALA A O 1
ATOM 698 N N . GLU A 1 93 ? 6.564 -12.392 -3.399 1.00 91.38 93 GLU A N 1
ATOM 699 C CA . GLU A 1 93 ? 6.671 -12.977 -2.057 1.00 91.38 93 GLU A CA 1
ATOM 700 C C . GLU A 1 93 ? 6.565 -11.914 -0.960 1.00 91.38 93 GLU A C 1
ATOM 702 O O . GLU A 1 93 ? 5.829 -12.105 0.005 1.00 91.38 93 GLU A O 1
ATOM 707 N N . GLN A 1 94 ? 7.231 -10.766 -1.130 1.00 92.31 94 GLN A N 1
ATOM 708 C CA . GLN A 1 94 ? 7.134 -9.646 -0.191 1.00 92.31 94 GLN A CA 1
ATOM 709 C C . GLN A 1 94 ? 5.711 -9.081 -0.142 1.00 92.31 94 GLN A C 1
ATOM 711 O O . GLN A 1 94 ? 5.174 -8.853 0.935 1.00 92.31 94 GLN A O 1
ATOM 716 N N . ILE A 1 95 ? 5.063 -8.907 -1.295 1.00 94.75 95 ILE A N 1
ATOM 717 C CA . ILE A 1 95 ? 3.675 -8.430 -1.374 1.00 94.75 95 ILE A CA 1
ATOM 718 C C . ILE A 1 95 ? 2.723 -9.410 -0.689 1.00 94.75 95 ILE A C 1
ATOM 720 O O . ILE A 1 95 ? 1.873 -8.999 0.102 1.00 94.75 95 ILE A O 1
ATOM 724 N N . ARG A 1 96 ? 2.888 -10.711 -0.949 1.00 92.31 96 ARG A N 1
ATOM 725 C CA . ARG A 1 96 ? 2.094 -11.754 -0.300 1.00 92.31 96 ARG A CA 1
ATOM 726 C C . ARG A 1 96 ? 2.321 -11.785 1.207 1.00 92.31 96 ARG A C 1
ATOM 728 O O . ARG A 1 96 ? 1.361 -11.931 1.954 1.00 92.31 96 ARG A O 1
ATOM 735 N N . GLY A 1 97 ? 3.553 -11.624 1.677 1.00 90.19 97 GLY A N 1
ATOM 736 C CA . GLY A 1 97 ? 3.796 -11.588 3.113 1.00 90.19 97 GLY A CA 1
ATOM 737 C C . GLY A 1 97 ? 3.243 -10.318 3.776 1.00 90.19 97 GLY A C 1
ATOM 738 O O . GLY A 1 97 ? 2.738 -10.423 4.887 1.00 90.19 97 GLY A O 1
ATOM 739 N N . ILE A 1 98 ? 3.209 -9.157 3.097 1.00 91.94 98 ILE A N 1
ATOM 740 C CA . ILE A 1 98 ? 2.485 -7.973 3.607 1.00 91.94 98 ILE A CA 1
ATOM 741 C C . ILE A 1 98 ? 0.992 -8.282 3.729 1.00 91.94 98 ILE A C 1
ATOM 743 O O . ILE A 1 98 ? 0.390 -7.990 4.758 1.00 91.94 98 ILE A O 1
ATOM 747 N N . TYR A 1 99 ? 0.396 -8.903 2.710 1.00 92.38 99 TYR A N 1
ATOM 748 C CA . TYR A 1 99 ? -1.001 -9.331 2.770 1.00 92.38 99 TYR A CA 1
ATOM 749 C C . TYR A 1 99 ? -1.263 -10.279 3.956 1.00 92.38 99 TYR A C 1
ATOM 751 O O . TYR A 1 99 ? -2.245 -10.101 4.677 1.00 92.38 99 TYR A O 1
ATOM 759 N N . ASN A 1 100 ? -0.352 -11.222 4.216 1.00 89.12 100 ASN A N 1
ATOM 760 C CA . ASN A 1 100 ? -0.462 -12.179 5.320 1.00 89.12 100 ASN A CA 1
ATOM 761 C C . ASN A 1 100 ? -0.317 -11.549 6.715 1.00 89.12 100 ASN A C 1
ATOM 763 O O . ASN A 1 100 ? -0.862 -12.098 7.670 1.00 89.12 100 ASN A O 1
ATOM 767 N N . LEU A 1 101 ? 0.348 -10.392 6.851 1.00 86.19 101 LEU A N 1
ATOM 768 C CA . LEU A 1 101 ? 0.329 -9.618 8.105 1.00 86.19 101 LEU A CA 1
ATOM 769 C C . LEU A 1 101 ? -1.087 -9.129 8.458 1.00 86.19 101 LEU A C 1
ATOM 771 O O . LEU A 1 101 ? -1.378 -8.828 9.616 1.00 86.19 101 LEU A O 1
ATOM 775 N N . GLY A 1 102 ? -1.978 -9.084 7.467 1.00 84.75 102 GLY A N 1
ATOM 776 C CA . GLY A 1 102 ? -3.387 -8.789 7.632 1.00 84.75 102 GLY A CA 1
ATOM 777 C C . GLY A 1 102 ? -3.716 -7.292 7.616 1.00 84.75 102 GLY A C 1
ATOM 778 O O . GLY A 1 102 ? -2.849 -6.429 7.754 1.00 84.75 102 GLY A O 1
ATOM 779 N N . PRO A 1 103 ? -5.011 -6.956 7.483 1.00 78.44 103 PRO A N 1
ATOM 780 C CA . PRO A 1 103 ? -5.482 -5.580 7.294 1.00 78.44 103 PRO A CA 1
ATOM 781 C C . PRO A 1 103 ? -5.301 -4.671 8.521 1.00 78.44 103 PRO A C 1
ATOM 783 O O . PRO A 1 103 ? -5.534 -3.468 8.428 1.00 78.44 103 PRO A O 1
ATOM 786 N N . SER A 1 104 ? -4.924 -5.235 9.6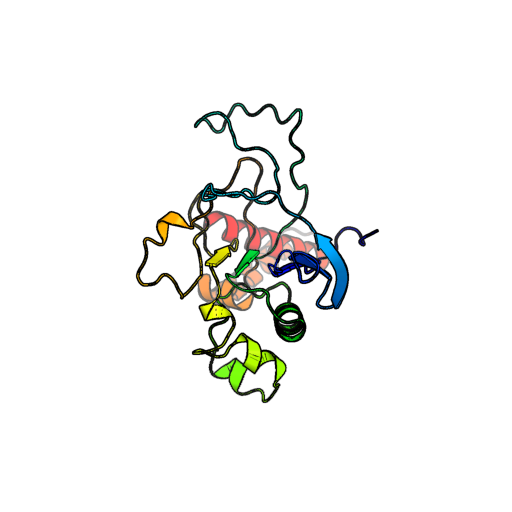71 1.00 77.25 104 SER A N 1
ATOM 787 C CA . SER A 1 104 ? -4.655 -4.493 10.909 1.00 77.25 104 SER A CA 1
ATOM 788 C C . SER A 1 104 ? -3.175 -4.142 11.087 1.00 77.25 104 SER A C 1
ATOM 790 O O . SER A 1 104 ? -2.832 -3.466 12.053 1.00 77.25 104 SER A O 1
ATOM 792 N N . TYR A 1 105 ? -2.288 -4.595 10.197 1.00 84.19 105 TYR A N 1
ATOM 793 C CA . TYR A 1 105 ? -0.872 -4.262 10.283 1.00 84.19 105 TYR A CA 1
ATOM 794 C C . TYR A 1 105 ? -0.633 -2.798 9.910 1.00 84.19 105 TYR A C 1
ATOM 796 O O . TYR A 1 105 ? -0.916 -2.391 8.788 1.00 84.19 105 TYR A O 1
ATOM 804 N N . MET A 1 106 ? -0.092 -2.016 10.844 1.00 81.06 106 MET A N 1
ATOM 805 C CA . MET A 1 106 ? 0.139 -0.571 10.684 1.00 81.06 106 MET A CA 1
ATOM 806 C C . MET A 1 106 ? 1.530 -0.114 11.132 1.00 81.06 106 MET A C 1
ATOM 808 O O . MET A 1 106 ? 1.773 1.076 11.326 1.00 81.06 106 MET A O 1
ATOM 812 N N . TYR A 1 107 ? 2.448 -1.065 11.287 1.00 83.62 107 TYR A N 1
ATOM 813 C CA . TYR A 1 107 ? 3.813 -0.817 11.739 1.00 83.62 107 TYR A CA 1
ATOM 814 C C . TYR A 1 107 ? 4.772 -0.628 10.558 1.00 83.62 107 TYR A C 1
ATOM 816 O O . TYR A 1 107 ? 4.369 -0.618 9.392 1.00 83.62 107 TYR A O 1
ATOM 824 N N . SER A 1 108 ? 6.054 -0.472 10.880 1.00 86.44 108 SER A N 1
ATOM 825 C CA . SER A 1 108 ? 7.104 -0.064 9.944 1.00 86.44 108 SER A CA 1
ATOM 826 C C . SER A 1 108 ? 7.913 -1.219 9.354 1.00 86.44 108 SER A C 1
ATOM 828 O O . SER A 1 108 ? 9.014 -0.992 8.864 1.00 86.44 108 SER A O 1
ATOM 830 N N . PHE A 1 109 ? 7.412 -2.457 9.428 1.00 87.56 109 PHE A N 1
ATOM 831 C CA . PHE A 1 109 ? 8.115 -3.668 8.970 1.00 87.56 109 PHE A CA 1
ATOM 832 C C . PHE A 1 109 ? 9.476 -3.888 9.641 1.00 87.56 109 PHE A C 1
ATOM 834 O O . PHE A 1 109 ? 10.358 -4.545 9.092 1.00 87.56 109 PHE A O 1
ATOM 841 N N . LEU A 1 110 ? 9.647 -3.343 10.847 1.00 78.88 110 LEU A N 1
ATOM 842 C CA . LEU A 1 110 ? 10.769 -3.666 11.715 1.00 78.88 110 LEU A CA 1
ATOM 843 C C . LEU A 1 110 ? 10.482 -5.017 12.365 1.00 78.88 110 LEU A C 1
ATOM 845 O O . LEU A 1 110 ? 9.391 -5.232 12.897 1.00 78.88 110 LEU A O 1
ATOM 849 N N . GLY A 1 111 ? 11.438 -5.937 12.287 1.00 66.31 111 GLY A N 1
ATOM 850 C CA . GLY A 1 111 ? 11.304 -7.237 12.921 1.00 66.31 111 GLY A CA 1
ATOM 851 C C . GLY A 1 111 ? 11.176 -7.104 14.430 1.00 66.31 111 GLY A C 1
ATOM 852 O O . GLY A 1 111 ? 12.128 -6.731 15.110 1.00 66.31 111 GLY A O 1
ATOM 853 N N . ASP A 1 112 ? 10.002 -7.444 14.954 1.00 59.00 112 ASP A N 1
ATOM 854 C CA . ASP A 1 112 ? 9.874 -7.813 16.356 1.00 59.00 112 ASP A CA 1
ATOM 855 C C . ASP A 1 112 ? 10.518 -9.196 16.521 1.00 59.00 112 ASP A C 1
ATOM 857 O O . ASP A 1 112 ? 10.210 -10.131 15.770 1.00 59.00 112 ASP A O 1
ATOM 861 N N . GLN A 1 113 ? 11.424 -9.333 17.491 1.00 48.59 113 GLN A N 1
ATOM 862 C CA . GLN A 1 113 ? 12.083 -10.601 17.807 1.00 48.59 113 GLN A CA 1
ATOM 863 C C . GLN A 1 113 ? 11.058 -11.725 18.033 1.00 48.59 113 GLN A C 1
ATOM 865 O O . GLN A 1 113 ? 11.338 -12.869 17.685 1.00 48.59 113 GLN A O 1
ATOM 870 N N . ASN A 1 114 ? 9.849 -11.403 18.511 1.00 52.84 114 ASN A N 1
ATOM 871 C CA . ASN A 1 114 ? 8.768 -12.375 18.702 1.00 52.84 114 ASN A CA 1
ATOM 872 C C . ASN A 1 114 ? 8.157 -12.898 17.387 1.00 52.84 114 ASN A C 1
ATOM 874 O O . ASN A 1 114 ? 7.804 -14.073 17.307 1.00 52.84 114 ASN A O 1
ATOM 878 N N . LEU A 1 115 ? 8.057 -12.070 16.340 1.00 54.22 115 LEU A N 1
ATOM 879 C CA . LEU A 1 115 ? 7.523 -12.481 15.029 1.00 54.22 115 LEU A CA 1
ATOM 880 C C . LEU A 1 115 ? 8.557 -13.252 14.198 1.00 54.22 115 LEU A C 1
ATOM 882 O O . LEU A 1 115 ? 8.191 -14.124 13.414 1.00 54.22 115 LEU A O 1
ATOM 886 N N . LEU A 1 116 ? 9.846 -12.964 14.403 1.00 52.84 116 LEU A N 1
ATOM 887 C CA . LEU A 1 116 ? 10.969 -13.653 13.759 1.00 52.84 116 LEU A CA 1
ATOM 888 C C . LEU A 1 116 ? 11.258 -15.046 14.353 1.00 52.84 116 LEU A C 1
ATOM 890 O O . LEU A 1 116 ? 11.961 -15.835 13.725 1.00 52.84 116 LEU A O 1
ATOM 894 N N . MET A 1 117 ? 10.741 -15.353 15.551 1.00 49.16 117 MET A N 1
ATOM 895 C CA . MET A 1 117 ? 10.883 -16.669 16.199 1.00 49.16 117 MET A CA 1
ATOM 896 C C . MET A 1 117 ? 9.994 -17.749 15.565 1.00 49.16 117 MET A C 1
ATOM 898 O O . MET A 1 117 ? 10.281 -18.939 15.705 1.00 49.16 117 MET A O 1
ATOM 902 N N . ASN A 1 118 ? 8.943 -17.359 14.836 1.00 53.16 118 ASN A N 1
ATOM 903 C CA . ASN A 1 118 ? 8.235 -18.279 13.956 1.00 53.16 118 ASN A CA 1
ATOM 904 C C . ASN A 1 118 ? 9.090 -18.475 12.698 1.00 53.16 118 ASN A C 1
ATOM 906 O O . ASN A 1 118 ? 9.277 -17.543 11.924 1.00 53.16 118 ASN A O 1
ATOM 910 N N . ASN A 1 119 ? 9.603 -19.695 12.497 1.00 51.28 119 ASN A N 1
ATOM 911 C CA . ASN A 1 119 ? 10.471 -20.128 11.383 1.00 51.28 119 ASN A CA 1
ATOM 912 C C . ASN A 1 119 ? 9.840 -20.014 9.976 1.00 51.28 119 ASN A C 1
ATOM 914 O O . ASN A 1 119 ? 10.266 -20.689 9.038 1.00 51.28 119 ASN A O 1
ATOM 918 N N . ASP A 1 120 ? 8.808 -19.199 9.810 1.00 60.66 120 ASP A N 1
ATOM 919 C CA . ASP A 1 120 ? 8.126 -19.020 8.548 1.00 60.66 120 ASP A CA 1
ATOM 920 C C . ASP A 1 120 ? 8.953 -18.077 7.662 1.00 60.66 120 ASP A C 1
ATOM 922 O O . ASP A 1 120 ? 9.071 -16.869 7.901 1.00 60.66 120 ASP A O 1
ATOM 926 N N . SER A 1 121 ? 9.585 -18.656 6.638 1.00 63.34 121 SER A N 1
ATOM 927 C CA . SER A 1 121 ? 10.493 -17.968 5.714 1.00 63.34 121 SER A CA 1
ATOM 928 C C . SER A 1 121 ? 9.857 -16.750 5.041 1.00 63.34 121 SER A C 1
ATOM 930 O O . SER A 1 121 ? 10.575 -15.852 4.603 1.00 63.34 121 SER A O 1
ATOM 932 N N . LEU A 1 122 ? 8.521 -16.704 4.991 1.00 64.69 122 LEU A N 1
ATOM 933 C CA . LEU A 1 122 ? 7.740 -15.610 4.421 1.00 64.69 122 LEU A CA 1
ATOM 934 C C . LEU A 1 122 ? 7.946 -14.280 5.161 1.00 64.69 122 LEU A C 1
ATOM 936 O O . LEU A 1 122 ? 8.143 -13.252 4.515 1.00 64.69 122 LEU A O 1
ATOM 940 N N . TYR A 1 123 ? 7.953 -14.277 6.498 1.00 68.44 123 TYR A N 1
ATOM 941 C CA . TYR A 1 123 ? 8.116 -13.036 7.270 1.00 68.44 123 TYR A CA 1
ATOM 942 C C . TYR A 1 123 ? 9.567 -12.571 7.318 1.00 68.44 123 TYR A C 1
ATOM 944 O O . TYR A 1 123 ? 9.831 -11.371 7.403 1.00 68.44 123 TYR A O 1
ATOM 952 N N . LYS A 1 124 ? 10.517 -13.502 7.190 1.00 67.62 124 LYS A N 1
ATOM 953 C CA . LYS A 1 124 ? 11.948 -13.191 7.194 1.00 67.62 124 LYS A CA 1
ATOM 954 C C . LYS A 1 124 ? 12.340 -12.256 6.045 1.00 67.62 124 LYS A C 1
ATOM 956 O O . LYS A 1 124 ? 13.093 -11.321 6.271 1.00 67.62 124 LYS A O 1
ATOM 961 N N . GLY A 1 125 ? 11.784 -12.445 4.845 1.00 68.94 125 GLY A N 1
ATOM 962 C CA . GLY A 1 125 ? 12.061 -11.577 3.687 1.00 68.94 125 GLY A CA 1
ATOM 963 C C . GLY A 1 125 ? 11.475 -10.158 3.780 1.00 68.94 125 GLY A C 1
ATOM 964 O O . GLY A 1 125 ? 11.784 -9.304 2.947 1.00 68.94 125 GLY A O 1
ATOM 965 N N . ILE A 1 126 ? 10.618 -9.906 4.772 1.00 79.81 126 ILE A N 1
ATOM 966 C CA . ILE A 1 126 ? 9.913 -8.634 4.978 1.00 79.81 126 ILE A CA 1
ATOM 967 C C . ILE A 1 126 ? 10.461 -7.902 6.199 1.00 79.81 126 ILE A C 1
ATOM 969 O O . ILE A 1 126 ? 10.696 -6.699 6.129 1.00 79.81 126 ILE A O 1
ATOM 973 N N . LEU A 1 127 ? 10.678 -8.630 7.293 1.00 77.06 127 LEU A N 1
ATOM 974 C CA . LEU A 1 127 ? 10.994 -8.096 8.616 1.00 77.06 127 LEU A CA 1
ATOM 975 C C . LEU A 1 127 ? 12.498 -8.067 8.938 1.00 77.06 127 LEU A C 1
ATOM 977 O O . LEU A 1 127 ? 12.874 -7.745 10.066 1.00 77.06 127 LEU A O 1
ATOM 981 N N . ASP A 1 128 ? 13.367 -8.417 7.986 1.00 71.06 128 ASP A N 1
ATOM 982 C CA . ASP A 1 128 ? 14.817 -8.348 8.188 1.00 71.06 128 ASP A CA 1
ATOM 983 C C . ASP A 1 128 ? 15.263 -6.896 8.451 1.00 71.06 128 ASP A C 1
ATOM 985 O O . ASP A 1 128 ? 14.961 -5.975 7.693 1.00 71.06 128 ASP A O 1
ATOM 989 N N . ALA A 1 129 ? 15.983 -6.675 9.550 1.00 60.72 129 ALA A N 1
ATOM 990 C CA . ALA A 1 129 ? 16.407 -5.344 9.973 1.00 60.72 129 ALA A CA 1
ATOM 991 C C . ALA A 1 129 ? 17.496 -4.719 9.077 1.00 60.72 129 ALA A C 1
ATOM 993 O O . ALA A 1 129 ? 17.683 -3.505 9.122 1.00 60.72 129 ALA A O 1
ATOM 994 N N . ARG A 1 130 ? 18.233 -5.520 8.291 1.00 63.56 130 ARG A N 1
ATOM 995 C CA . ARG A 1 130 ? 19.241 -5.024 7.338 1.00 63.56 130 ARG A CA 1
ATOM 996 C C . ARG A 1 130 ? 18.713 -4.985 5.911 1.00 63.56 130 ARG A C 1
ATOM 998 O O . ARG A 1 130 ? 18.859 -3.961 5.250 1.00 63.56 130 ARG A O 1
ATOM 1005 N N . ASP A 1 131 ? 18.063 -6.061 5.476 1.00 71.06 131 ASP A N 1
ATOM 1006 C CA . ASP A 1 131 ? 17.681 -6.252 4.068 1.00 71.06 131 ASP A CA 1
ATOM 1007 C C . ASP A 1 131 ? 16.158 -6.349 3.839 1.00 71.06 131 ASP A C 1
ATOM 1009 O O . ASP A 1 131 ? 15.704 -6.594 2.718 1.00 71.06 131 ASP A O 1
ATOM 1013 N N . GLY A 1 132 ? 15.351 -6.155 4.886 1.00 81.62 132 GLY A N 1
ATOM 1014 C CA . GLY A 1 132 ? 13.891 -6.210 4.820 1.00 81.62 132 GLY A CA 1
ATOM 1015 C C . GLY A 1 132 ? 13.280 -4.974 4.169 1.00 81.62 132 GLY A C 1
ATOM 1016 O O . GLY A 1 132 ? 13.961 -4.026 3.783 1.00 81.62 132 GLY A O 1
ATOM 1017 N N . ILE A 1 133 ? 11.955 -4.964 4.030 1.00 89.38 133 ILE A N 1
ATOM 1018 C CA . ILE A 1 133 ? 11.275 -3.904 3.269 1.00 89.38 133 ILE A CA 1
ATOM 1019 C C . ILE A 1 133 ? 11.210 -2.569 4.020 1.00 89.38 133 ILE A C 1
ATOM 1021 O O . ILE A 1 133 ? 10.989 -1.532 3.396 1.00 89.38 133 ILE A O 1
ATOM 1025 N N . SER A 1 134 ? 11.433 -2.577 5.338 1.00 88.19 134 SER A N 1
ATOM 1026 C CA . SER A 1 134 ? 11.482 -1.370 6.170 1.00 88.19 134 SER A CA 1
ATOM 1027 C C . SER A 1 134 ? 12.552 -0.387 5.695 1.00 88.19 134 SER A C 1
ATOM 1029 O O . SER A 1 134 ? 12.276 0.806 5.604 1.00 88.19 134 SER A O 1
ATOM 1031 N N . SER A 1 135 ? 13.727 -0.881 5.286 1.00 85.12 135 SER A N 1
ATOM 1032 C CA . SER A 1 135 ? 14.840 -0.062 4.781 1.00 85.12 135 SER A CA 1
ATOM 1033 C C . SER A 1 135 ? 14.556 0.604 3.428 1.00 85.12 135 SER A C 1
ATOM 1035 O O . SER A 1 135 ? 15.259 1.529 3.025 1.00 85.12 135 SER A O 1
ATOM 1037 N N . LYS A 1 136 ? 13.502 0.158 2.735 1.00 88.12 136 LYS A N 1
ATOM 1038 C CA . LYS A 1 136 ? 13.066 0.650 1.421 1.00 88.12 136 LYS A CA 1
ATOM 1039 C C . LYS A 1 136 ? 11.823 1.528 1.508 1.00 88.12 136 LYS A C 1
ATOM 1041 O O . LYS A 1 136 ? 11.347 2.018 0.487 1.00 88.12 136 LYS A O 1
ATOM 1046 N N . MET A 1 137 ? 11.243 1.691 2.696 1.00 89.88 137 MET A N 1
ATOM 1047 C CA . MET A 1 137 ? 9.989 2.411 2.870 1.00 89.88 137 MET A CA 1
ATOM 1048 C C . MET A 1 137 ? 10.225 3.923 2.809 1.00 89.88 137 MET A C 1
ATOM 1050 O O . MET A 1 137 ? 10.892 4.498 3.667 1.00 89.88 137 MET A O 1
ATOM 1054 N N . ILE A 1 138 ? 9.640 4.583 1.811 1.00 88.69 138 ILE A N 1
ATOM 1055 C CA . ILE A 1 138 ? 9.648 6.046 1.680 1.00 88.69 138 ILE A CA 1
ATOM 1056 C C . ILE A 1 138 ? 8.715 6.636 2.735 1.00 88.69 138 ILE A C 1
ATOM 1058 O O . ILE A 1 138 ? 9.110 7.493 3.527 1.00 88.69 138 ILE A O 1
ATOM 1062 N N . PHE A 1 139 ? 7.476 6.143 2.770 1.00 90.38 139 PHE A N 1
ATOM 1063 C CA . PHE A 1 139 ? 6.526 6.502 3.808 1.00 90.38 139 PHE A CA 1
ATOM 1064 C C . PHE A 1 139 ? 5.587 5.357 4.171 1.00 90.38 139 PHE A C 1
ATOM 1066 O O . PHE A 1 139 ? 5.268 4.504 3.341 1.00 90.38 139 PHE A O 1
ATOM 1073 N N . GLY A 1 140 ? 5.119 5.386 5.415 1.00 92.12 140 GLY A N 1
ATOM 1074 C CA . GLY A 1 140 ? 3.965 4.630 5.882 1.00 92.12 140 GLY A CA 1
ATOM 1075 C C . GLY A 1 140 ? 3.005 5.574 6.595 1.00 92.12 140 GLY A C 1
ATOM 1076 O O . GLY A 1 140 ? 3.398 6.238 7.550 1.00 92.12 140 GLY A O 1
ATOM 1077 N N . LEU A 1 141 ? 1.766 5.651 6.122 1.00 91.12 141 LEU A N 1
ATOM 1078 C CA . LEU A 1 141 ? 0.723 6.510 6.673 1.00 91.12 141 LEU A CA 1
ATOM 1079 C C . LEU A 1 141 ? -0.396 5.636 7.224 1.00 91.12 141 LEU A C 1
ATOM 1081 O O . LEU A 1 141 ? -0.907 4.760 6.527 1.00 91.12 141 LEU A O 1
ATOM 1085 N N . ASN A 1 142 ? -0.795 5.875 8.467 1.00 89.62 142 ASN A N 1
ATOM 1086 C CA . ASN A 1 142 ? -1.916 5.181 9.088 1.00 89.62 142 ASN A CA 1
ATOM 1087 C C . ASN A 1 142 ? -2.645 6.113 10.060 1.00 89.62 142 ASN A C 1
ATOM 1089 O O . ASN A 1 142 ? -2.042 7.017 10.631 1.00 89.62 142 ASN A O 1
ATOM 1093 N N . ALA A 1 143 ? -3.938 5.866 10.266 1.00 88.00 143 ALA A N 1
ATOM 1094 C CA . ALA A 1 143 ? -4.792 6.727 11.080 1.00 88.00 143 ALA A CA 1
ATOM 1095 C C . ALA A 1 143 ? -4.444 6.748 12.581 1.00 88.00 143 ALA A C 1
ATOM 1097 O O . ALA A 1 143 ? -4.973 7.594 13.289 1.00 88.00 143 ALA A O 1
ATOM 1098 N N . GLN A 1 144 ? -3.607 5.832 13.086 1.00 83.81 144 GLN A N 1
ATOM 1099 C CA . GLN A 1 144 ? -3.172 5.851 14.490 1.00 83.81 144 GLN A CA 1
ATOM 1100 C C . GLN A 1 144 ? -1.988 6.789 14.719 1.00 83.81 144 GLN A C 1
ATOM 1102 O O . GLN A 1 144 ? -1.853 7.362 15.797 1.00 83.81 144 GLN A O 1
ATOM 1107 N N . ALA A 1 145 ? -1.132 6.952 13.712 1.00 87.44 145 ALA A N 1
ATOM 1108 C CA . ALA A 1 145 ? 0.004 7.857 13.742 1.00 87.44 145 ALA A CA 1
ATOM 1109 C C . ALA A 1 145 ? -0.424 9.249 13.258 1.00 87.44 145 ALA A C 1
ATOM 1111 O O . ALA A 1 145 ? -0.003 9.705 12.199 1.00 87.44 145 ALA A O 1
ATOM 1112 N N . SER A 1 146 ? -1.289 9.923 14.016 1.00 89.00 146 SER A N 1
ATOM 1113 C CA . SER A 1 146 ? -1.823 11.238 13.646 1.00 89.00 146 SER A CA 1
ATOM 1114 C C . SER A 1 146 ? -1.884 12.211 14.813 1.00 89.00 146 SER A C 1
ATOM 1116 O O . SER A 1 146 ? -2.088 11.801 15.952 1.00 89.00 146 SER A O 1
ATOM 1118 N N . ASN A 1 147 ? -1.813 13.503 14.508 1.00 86.62 147 ASN A N 1
ATOM 1119 C CA . ASN A 1 147 ? -2.173 14.581 15.420 1.00 86.62 147 ASN A CA 1
ATOM 1120 C C . ASN A 1 147 ? -2.965 15.644 14.651 1.00 86.62 147 ASN A C 1
ATOM 1122 O O . ASN A 1 147 ? -2.510 16.130 13.613 1.00 86.62 147 ASN A O 1
ATOM 1126 N N . ASN A 1 148 ? -4.139 16.024 15.157 1.00 86.31 148 ASN A N 1
ATOM 1127 C CA . ASN A 1 148 ? -5.051 16.960 14.502 1.00 86.31 148 ASN A CA 1
ATOM 1128 C C . ASN A 1 148 ? -5.356 16.556 13.047 1.00 86.31 148 ASN A C 1
ATOM 1130 O O . ASN A 1 148 ? -6.015 15.554 12.782 1.00 86.31 148 ASN A O 1
ATOM 1134 N N . ARG A 1 149 ? -4.876 17.356 12.088 1.00 88.00 149 ARG A N 1
ATOM 1135 C CA . ARG A 1 149 ? -5.064 17.154 10.648 1.00 88.00 149 ARG A CA 1
ATOM 1136 C C . ARG A 1 149 ? -3.828 16.572 9.968 1.00 88.00 149 ARG A C 1
ATOM 1138 O O . ARG A 1 149 ? -3.769 16.585 8.744 1.00 88.00 149 ARG A O 1
ATOM 1145 N N . THR A 1 150 ? -2.863 16.073 10.728 1.00 90.12 150 THR A N 1
ATOM 1146 C CA . THR A 1 150 ? -1.580 15.595 10.214 1.00 90.12 150 THR A CA 1
ATOM 1147 C C . THR A 1 150 ? -1.425 14.105 10.491 1.00 90.12 150 THR A C 1
ATOM 1149 O O . THR A 1 150 ? -1.622 13.658 11.619 1.00 90.12 150 THR A O 1
ATOM 1152 N N . LEU A 1 151 ? -1.061 13.337 9.464 1.00 91.38 151 LEU A N 1
ATOM 1153 C CA . LEU A 1 151 ? -0.610 11.950 9.557 1.00 91.38 151 LEU A CA 1
ATOM 1154 C C . LEU A 1 151 ? 0.917 11.920 9.501 1.00 91.38 151 LEU A C 1
ATOM 1156 O O . LEU A 1 151 ? 1.520 12.437 8.558 1.00 91.38 151 LEU A O 1
ATOM 1160 N N . PHE A 1 152 ? 1.527 11.290 10.496 1.00 89.88 152 PHE A N 1
ATOM 1161 C CA . PHE A 1 152 ? 2.968 11.137 10.603 1.00 89.88 152 PHE A CA 1
ATOM 1162 C C . PHE A 1 152 ? 3.461 9.953 9.781 1.00 89.88 152 PHE A C 1
ATOM 1164 O O . PHE A 1 152 ? 2.833 8.893 9.724 1.00 89.88 152 PHE A O 1
ATOM 1171 N N . ASN A 1 153 ? 4.633 10.124 9.177 1.00 89.75 153 ASN A N 1
ATOM 1172 C CA . ASN A 1 153 ? 5.321 9.043 8.496 1.00 89.75 153 ASN A CA 1
ATOM 1173 C C . ASN A 1 153 ? 5.942 8.075 9.516 1.00 89.75 153 ASN A C 1
ATOM 1175 O O . ASN A 1 153 ? 6.800 8.473 10.303 1.00 89.75 153 ASN A O 1
ATOM 1179 N N . VAL A 1 154 ? 5.562 6.795 9.464 1.00 87.25 154 VAL A N 1
ATOM 1180 C CA . VAL A 1 154 ? 6.118 5.757 10.349 1.00 87.25 154 VAL A CA 1
ATOM 1181 C C . VAL A 1 154 ? 7.416 5.118 9.834 1.00 87.25 154 VAL A C 1
ATOM 1183 O O . VAL A 1 154 ? 7.923 4.193 10.460 1.00 87.25 154 VAL A O 1
ATOM 1186 N N . SER A 1 155 ? 7.981 5.561 8.707 1.00 85.50 155 SER A N 1
ATOM 1187 C CA . SER A 1 155 ? 9.235 5.001 8.176 1.00 85.50 155 SER A CA 1
ATOM 1188 C C . SER A 1 155 ? 10.442 5.222 9.089 1.00 85.50 155 SER A C 1
ATOM 1190 O O . SER A 1 155 ? 10.686 6.326 9.572 1.00 85.50 155 SER A O 1
ATOM 1192 N N . SER A 1 156 ? 11.229 4.156 9.273 1.00 72.00 156 SER A N 1
ATOM 1193 C CA . SER A 1 156 ? 12.474 4.143 10.050 1.00 72.00 156 SER A CA 1
ATOM 1194 C C . SER A 1 156 ? 13.679 4.695 9.284 1.00 72.00 156 SER A C 1
ATOM 1196 O O . SER A 1 156 ? 14.688 5.035 9.890 1.00 72.00 156 SER A O 1
ATOM 1198 N N . VAL A 1 157 ? 13.599 4.797 7.951 1.00 63.66 157 VAL A N 1
ATOM 1199 C CA . VAL A 1 157 ? 14.723 5.217 7.085 1.00 63.66 157 VAL A CA 1
ATOM 1200 C C . VAL A 1 157 ? 15.078 6.698 7.277 1.00 63.66 157 VAL A C 1
ATOM 1202 O O . VAL A 1 157 ? 16.174 7.136 6.938 1.00 63.66 157 VAL A O 1
ATOM 1205 N N . LEU A 1 158 ? 14.165 7.481 7.853 1.00 58.62 158 LEU A N 1
ATOM 1206 C CA . LEU A 1 158 ? 14.253 8.940 7.933 1.00 58.62 158 LEU A CA 1
ATOM 1207 C C . LEU A 1 158 ? 14.718 9.467 9.294 1.00 58.62 158 LEU A C 1
ATOM 1209 O O . LEU A 1 158 ? 14.499 10.636 9.591 1.00 58.62 158 LEU A O 1
ATOM 1213 N N . ASP A 1 159 ? 15.394 8.668 10.119 1.00 54.56 159 ASP A N 1
ATOM 1214 C CA . ASP A 1 159 ? 15.970 9.176 11.377 1.00 54.56 159 ASP A CA 1
ATOM 1215 C C . ASP A 1 159 ? 17.049 10.272 11.173 1.00 54.56 159 ASP A C 1
ATOM 1217 O O . ASP A 1 159 ? 17.469 10.898 12.143 1.00 54.56 159 ASP A O 1
ATOM 1221 N N . SER A 1 160 ? 17.452 10.573 9.928 1.00 51.97 160 SER A N 1
ATOM 1222 C CA . SER A 1 160 ? 18.430 11.621 9.576 1.00 51.97 160 SER A CA 1
ATOM 1223 C C . SER A 1 160 ? 17.927 12.734 8.633 1.00 51.97 160 SER A C 1
ATOM 1225 O O . SER A 1 160 ? 18.678 13.673 8.364 1.00 51.97 160 SER A O 1
ATOM 1227 N N . LEU A 1 161 ? 16.681 12.679 8.142 1.00 56.69 161 LEU A N 1
ATOM 1228 C CA . LEU A 1 161 ? 16.071 13.704 7.275 1.00 56.69 161 LEU A CA 1
ATOM 1229 C C . LEU A 1 161 ? 14.822 14.291 7.949 1.00 56.69 161 LEU A C 1
ATOM 1231 O O . LEU A 1 161 ? 14.134 13.575 8.668 1.00 56.69 161 LEU A O 1
ATOM 1235 N N . ASP A 1 162 ? 14.504 15.567 7.691 1.00 60.88 162 ASP A N 1
ATOM 1236 C CA . ASP A 1 162 ? 13.293 16.254 8.186 1.00 60.88 162 ASP A CA 1
ATOM 1237 C C . ASP A 1 162 ? 12.028 15.397 7.975 1.00 60.88 162 ASP A C 1
ATOM 1239 O O . ASP A 1 162 ? 11.431 15.408 6.894 1.00 60.88 162 ASP A O 1
ATOM 1243 N N . LYS A 1 163 ? 11.598 14.660 9.009 1.00 58.34 163 LYS A N 1
ATOM 1244 C CA . LYS A 1 163 ? 10.391 13.812 8.978 1.00 58.34 163 LYS A CA 1
ATOM 1245 C C . LYS A 1 163 ? 9.141 14.611 8.596 1.00 58.34 163 LYS A C 1
ATOM 1247 O O . LYS A 1 163 ? 8.259 14.076 7.929 1.00 58.34 163 LYS A O 1
ATOM 1252 N N . SER A 1 164 ? 9.139 15.908 8.915 1.00 60.09 164 SER A N 1
ATOM 1253 C CA . SER A 1 164 ? 8.103 16.882 8.556 1.00 60.09 164 SER A CA 1
ATOM 1254 C C . SER A 1 164 ? 7.853 17.003 7.047 1.00 60.09 164 SER A C 1
ATOM 1256 O O . SER A 1 164 ? 6.761 17.380 6.635 1.00 60.09 164 SER A O 1
ATOM 1258 N N . LYS A 1 165 ? 8.825 16.652 6.191 1.00 65.50 165 LYS A N 1
ATOM 1259 C CA . LYS A 1 165 ? 8.674 16.737 4.726 1.00 65.50 165 LYS A CA 1
ATOM 1260 C C . LYS A 1 165 ? 7.827 15.620 4.117 1.00 65.50 165 LYS A C 1
ATOM 1262 O O . LYS A 1 165 ? 7.470 15.725 2.948 1.00 65.50 165 LYS A O 1
ATOM 1267 N N . LEU A 1 166 ? 7.531 14.557 4.867 1.00 75.94 166 LEU A N 1
ATOM 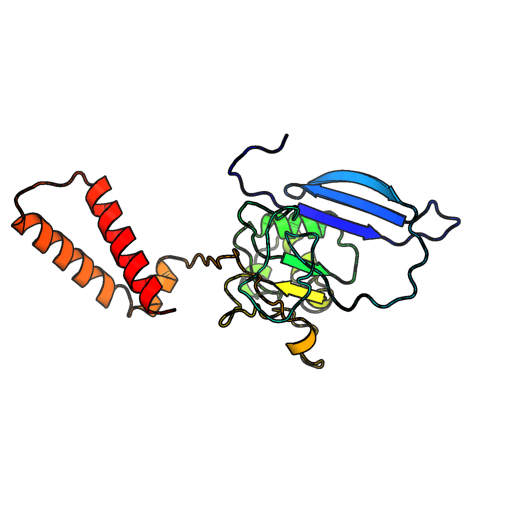1268 C CA . LEU A 1 166 ? 6.784 13.389 4.381 1.00 75.94 166 LEU A CA 1
ATOM 1269 C C . LEU A 1 166 ? 5.524 13.105 5.210 1.00 75.94 166 LEU A C 1
ATOM 1271 O O . LEU A 1 166 ? 4.964 12.012 5.139 1.00 75.94 166 LEU A O 1
ATOM 1275 N N . GLU A 1 167 ? 5.078 14.088 5.988 1.00 87.19 167 GLU A N 1
ATOM 1276 C CA . GLU A 1 167 ? 3.777 14.066 6.649 1.00 87.19 167 GLU A CA 1
ATOM 1277 C C . GLU A 1 167 ? 2.656 14.316 5.635 1.00 87.19 167 GLU A C 1
ATOM 1279 O O . GLU A 1 167 ? 2.837 15.009 4.630 1.00 87.19 167 GLU A O 1
ATOM 1284 N N . ALA A 1 168 ? 1.478 13.756 5.903 1.00 90.56 168 ALA A N 1
ATOM 1285 C CA . ALA A 1 168 ? 0.303 13.960 5.066 1.00 90.56 168 ALA A CA 1
ATOM 1286 C C . ALA A 1 168 ? -0.752 14.798 5.789 1.00 90.56 168 ALA A C 1
ATOM 1288 O O . ALA A 1 168 ? -1.108 14.524 6.934 1.00 90.56 168 ALA A O 1
ATOM 1289 N N . THR A 1 169 ? -1.301 15.790 5.090 1.00 90.94 169 THR A N 1
ATOM 1290 C CA . THR A 1 169 ? -2.394 16.621 5.604 1.00 90.94 169 THR A CA 1
ATOM 1291 C C . THR A 1 169 ? -3.746 16.033 5.219 1.00 90.94 169 THR A C 1
ATOM 1293 O O . THR A 1 169 ? -4.019 15.736 4.057 1.00 90.94 169 THR A O 1
ATOM 1296 N N . ILE A 1 170 ? -4.628 15.910 6.202 1.00 89.94 170 ILE A N 1
ATOM 1297 C CA . ILE A 1 170 ? -5.971 15.362 6.057 1.00 89.94 170 ILE A CA 1
ATOM 1298 C C . ILE A 1 170 ? -6.886 16.406 5.411 1.00 89.94 170 ILE A C 1
ATOM 1300 O O . ILE A 1 170 ? -7.152 17.488 5.959 1.00 89.94 170 ILE A O 1
ATOM 1304 N N . MET A 1 171 ? -7.395 16.056 4.232 1.00 86.69 171 MET A N 1
ATOM 1305 C CA . MET A 1 171 ? -8.338 16.878 3.475 1.00 86.69 171 MET A CA 1
ATOM 1306 C C . MET A 1 171 ? -9.732 16.891 4.117 1.00 86.69 171 MET A C 1
ATOM 1308 O O . MET A 1 171 ? -10.112 15.980 4.853 1.00 86.69 171 MET A O 1
ATOM 1312 N N . GLY A 1 172 ? -10.496 17.955 3.851 1.00 81.75 172 GLY A N 1
ATOM 1313 C CA . GLY A 1 172 ? -11.879 18.065 4.317 1.00 81.75 172 GLY A CA 1
ATOM 1314 C C . GLY A 1 172 ? -12.739 16.905 3.807 1.00 81.75 172 GLY A C 1
ATOM 1315 O O . GLY A 1 172 ? -12.575 16.460 2.675 1.00 81.75 172 GLY A O 1
ATOM 1316 N N . GLY A 1 173 ? -13.637 16.404 4.657 1.00 82.31 173 GLY A N 1
ATOM 1317 C CA . GLY A 1 173 ? -14.469 15.229 4.365 1.00 82.31 173 GLY A CA 1
ATOM 1318 C C . GLY A 1 173 ? -13.851 13.891 4.791 1.00 82.31 173 GLY A C 1
ATOM 1319 O O . GLY A 1 173 ? -14.582 12.914 4.940 1.00 82.31 173 GLY A O 1
ATOM 1320 N N . THR A 1 174 ? -12.547 13.844 5.079 1.00 86.44 174 THR A N 1
ATOM 1321 C CA . THR A 1 174 ? -11.887 12.645 5.610 1.00 86.44 174 THR A CA 1
ATOM 1322 C C . THR A 1 174 ? -12.057 12.556 7.124 1.00 86.44 174 THR A C 1
ATOM 1324 O O . THR A 1 174 ? -11.772 13.507 7.851 1.00 86.44 174 THR A O 1
ATOM 1327 N N . LYS A 1 175 ? -12.484 11.387 7.613 1.00 86.69 175 LYS A N 1
ATOM 1328 C CA . LYS A 1 175 ? -12.532 11.062 9.044 1.00 86.69 175 LYS A CA 1
ATOM 1329 C C . LYS A 1 175 ? -11.468 10.023 9.364 1.00 86.69 175 LYS A C 1
ATOM 1331 O O . LYS A 1 175 ? -11.410 8.984 8.707 1.00 86.69 175 LYS A O 1
ATOM 1336 N N . LEU A 1 176 ? -10.650 10.289 10.378 1.00 85.25 176 LEU A N 1
ATOM 1337 C CA . LEU A 1 176 ? -9.742 9.282 10.911 1.00 85.25 176 LEU A CA 1
ATOM 1338 C C . LEU A 1 176 ? -10.523 8.274 11.745 1.00 85.25 176 LEU A C 1
ATOM 1340 O O . LEU A 1 176 ? -11.394 8.636 12.533 1.00 85.25 176 LEU A O 1
ATOM 1344 N N . CYS A 1 177 ? -10.213 6.996 11.559 1.00 78.88 177 CYS A N 1
ATOM 1345 C CA . CYS A 1 177 ? -10.788 5.907 12.332 1.00 78.88 177 CYS A CA 1
ATOM 1346 C C . CYS A 1 177 ? -9.655 4.977 12.757 1.00 78.88 177 CYS A C 1
ATOM 1348 O O . CYS A 1 177 ? -8.918 4.469 11.914 1.00 78.88 177 CYS A O 1
ATOM 1350 N N . SER A 1 178 ? -9.534 4.739 14.060 1.00 70.00 178 SER A N 1
ATOM 1351 C CA . SER A 1 178 ? -8.578 3.795 14.628 1.00 70.00 178 SER A CA 1
ATOM 1352 C C . SER A 1 178 ? -9.330 2.665 15.314 1.00 70.00 178 SER A C 1
ATOM 1354 O O . SER A 1 178 ? -10.286 2.903 16.050 1.00 70.00 178 SER A O 1
ATOM 1356 N N . ARG A 1 179 ? -8.894 1.426 15.077 1.00 65.88 179 ARG A N 1
ATOM 1357 C CA . ARG A 1 179 ? -9.326 0.269 15.860 1.00 65.88 179 ARG A CA 1
ATOM 1358 C C . ARG A 1 179 ? -8.229 -0.050 16.866 1.00 65.88 179 ARG A C 1
ATOM 1360 O O . ARG A 1 179 ? -7.110 -0.355 16.467 1.00 65.88 179 ARG A O 1
ATOM 1367 N N . ARG A 1 180 ? -8.550 0.024 18.155 1.00 61.84 180 ARG A N 1
ATOM 1368 C CA . ARG A 1 180 ? -7.703 -0.493 19.236 1.00 61.84 180 ARG A CA 1
ATOM 1369 C C . ARG A 1 180 ? -8.251 -1.852 19.662 1.00 61.84 180 ARG A C 1
ATOM 1371 O O . ARG A 1 180 ? -9.463 -2.066 19.599 1.00 61.84 180 ARG A O 1
ATOM 1378 N N . LEU A 1 181 ? -7.379 -2.780 20.054 1.00 62.53 181 LEU A N 1
ATOM 1379 C CA . LEU A 1 181 ? -7.847 -4.022 20.663 1.00 62.53 181 LEU A CA 1
ATOM 1380 C C . LEU A 1 181 ? -8.540 -3.679 21.981 1.00 62.53 181 LEU A C 1
ATOM 1382 O O . LEU A 1 181 ? -8.086 -2.795 22.708 1.00 62.53 181 LEU A O 1
ATOM 1386 N N . LEU A 1 182 ? -9.619 -4.397 22.300 1.00 60.94 182 LEU A N 1
ATOM 1387 C CA . LEU A 1 182 ? -10.368 -4.173 23.537 1.00 60.94 182 LEU A CA 1
ATOM 1388 C C . LEU A 1 182 ? -9.452 -4.259 24.769 1.00 60.94 182 LEU A C 1
ATOM 1390 O O . LEU A 1 182 ? -9.609 -3.491 25.703 1.00 60.94 182 LEU A O 1
ATOM 1394 N N . GLN A 1 183 ? -8.452 -5.140 24.751 1.00 60.28 183 GLN A N 1
ATOM 1395 C CA . GLN A 1 183 ? -7.478 -5.265 25.837 1.00 60.28 183 GLN A CA 1
ATOM 1396 C C . GLN A 1 183 ? -6.638 -3.988 26.047 1.00 60.28 183 GLN A C 1
ATOM 1398 O O . GLN A 1 183 ? -6.414 -3.596 27.189 1.00 60.28 183 GLN A O 1
ATOM 1403 N N . ASP A 1 184 ? -6.219 -3.319 24.967 1.00 58.91 184 ASP A N 1
ATOM 1404 C CA . ASP A 1 184 ? -5.384 -2.112 25.030 1.00 58.91 184 ASP A CA 1
ATOM 1405 C C . ASP A 1 184 ? -6.236 -0.924 25.485 1.00 58.91 184 ASP A C 1
ATOM 1407 O O . ASP A 1 184 ? -5.816 -0.116 26.306 1.00 58.91 184 ASP A O 1
ATOM 1411 N N . ILE A 1 185 ? -7.479 -0.888 24.996 1.00 63.34 185 ILE A N 1
ATOM 1412 C CA . ILE A 1 185 ? -8.567 -0.023 25.460 1.00 63.34 185 ILE A CA 1
ATOM 1413 C C . ILE A 1 185 ? -8.748 -0.153 26.975 1.00 63.34 185 ILE A C 1
ATOM 1415 O O . ILE A 1 185 ? -8.685 0.847 27.683 1.00 63.34 185 ILE A O 1
ATOM 1419 N N . ILE A 1 186 ? -8.932 -1.379 27.471 1.00 65.12 186 ILE A N 1
ATOM 1420 C CA . ILE A 1 186 ? -9.134 -1.675 28.891 1.00 65.12 186 ILE A CA 1
ATOM 1421 C C . ILE A 1 186 ? -7.928 -1.209 29.702 1.00 65.12 186 ILE A C 1
ATOM 1423 O O . ILE A 1 186 ? -8.101 -0.606 30.755 1.00 65.12 186 ILE A O 1
ATOM 1427 N N . TYR A 1 187 ? -6.711 -1.449 29.217 1.00 62.47 187 TYR A N 1
ATOM 1428 C CA . TYR A 1 187 ? -5.498 -1.027 29.911 1.00 62.47 187 TYR A CA 1
ATOM 1429 C C . TYR A 1 187 ? -5.373 0.498 30.015 1.00 62.47 187 TYR A C 1
ATOM 1431 O O . TYR A 1 187 ? -4.993 1.001 31.072 1.00 62.47 187 TYR A O 1
ATOM 1439 N N . CYS A 1 188 ? -5.732 1.238 28.961 1.00 57.56 188 CYS A N 1
ATOM 1440 C CA . CYS A 1 188 ? -5.702 2.701 28.961 1.00 57.56 188 CYS A CA 1
ATOM 1441 C C . CYS A 1 188 ? -6.672 3.322 29.980 1.00 57.56 188 CYS A C 1
ATOM 1443 O O . CYS A 1 188 ? -6.315 4.309 30.613 1.00 57.56 188 CYS A O 1
ATOM 1445 N N . VAL A 1 189 ? -7.846 2.720 30.202 1.00 61.88 189 VAL A N 1
ATOM 1446 C CA . VAL A 1 189 ? -8.872 3.240 31.131 1.00 61.88 189 VAL A CA 1
ATOM 1447 C C . VAL A 1 189 ? -8.706 2.765 32.584 1.00 61.88 189 VAL A C 1
ATOM 1449 O O . VAL A 1 189 ? -9.618 2.899 33.394 1.00 61.88 189 VAL A O 1
ATOM 1452 N N . GLY A 1 190 ? -7.550 2.194 32.942 1.00 65.81 190 GLY A N 1
ATOM 1453 C CA . GLY A 1 190 ? -7.272 1.720 34.306 1.00 65.81 190 GLY A CA 1
ATOM 1454 C C . GLY A 1 190 ? -7.532 0.228 34.535 1.00 65.81 190 GLY A C 1
ATOM 1455 O O . GLY A 1 190 ? -7.642 -0.222 35.678 1.00 65.81 190 GLY A O 1
ATOM 1456 N N . GLY A 1 191 ? -7.597 -0.555 33.461 1.00 70.62 191 GLY A N 1
ATOM 1457 C CA . GLY A 1 191 ? -7.687 -2.008 33.493 1.00 70.62 191 GLY A CA 1
ATOM 1458 C C . GLY A 1 191 ? -9.100 -2.540 33.731 1.00 70.62 191 GLY A C 1
ATOM 1459 O O . GLY A 1 191 ? -10.085 -1.810 33.859 1.00 70.62 191 GLY A O 1
ATOM 1460 N N . VAL A 1 192 ? -9.196 -3.867 33.848 1.00 69.19 192 VAL A N 1
ATOM 1461 C CA . VAL A 1 192 ? -10.450 -4.558 34.201 1.00 69.19 192 VAL A CA 1
ATOM 1462 C C . VAL A 1 192 ? -11.021 -4.090 35.545 1.00 69.19 192 VAL A C 1
ATOM 1464 O O . VAL A 1 192 ? -12.226 -4.160 35.764 1.00 69.19 192 VAL A O 1
ATOM 1467 N N . SER A 1 193 ? -10.160 -3.563 36.417 1.00 66.19 193 SER A N 1
ATOM 1468 C CA . SER A 1 193 ? -10.495 -2.943 37.698 1.00 66.19 193 SER A CA 1
ATOM 1469 C C . SER A 1 193 ? -11.428 -1.741 37.582 1.00 66.19 193 SER A C 1
ATOM 1471 O O . SER A 1 193 ? -12.173 -1.493 38.520 1.00 66.19 193 SER A O 1
ATOM 1473 N N . VAL A 1 194 ? -11.408 -1.014 36.462 1.00 67.44 194 VAL A N 1
ATOM 1474 C CA . VAL A 1 194 ? -12.334 0.102 36.198 1.00 67.44 194 VAL A CA 1
ATOM 1475 C C . VAL A 1 194 ? -13.499 -0.359 35.319 1.00 67.44 194 VAL A C 1
ATOM 1477 O O . VAL A 1 194 ? -14.635 0.062 35.527 1.00 67.44 194 VAL A O 1
ATOM 1480 N N . LEU A 1 195 ? -13.251 -1.292 34.393 1.00 66.75 195 LEU A N 1
ATOM 1481 C CA . LEU A 1 195 ? -14.276 -1.825 33.492 1.00 66.75 195 LEU A CA 1
ATOM 1482 C C . LEU A 1 195 ? -15.377 -2.615 34.222 1.00 66.75 195 LEU A C 1
ATOM 1484 O O . LEU A 1 195 ? -16.557 -2.394 33.965 1.00 66.75 195 LEU A O 1
ATOM 1488 N N . PHE A 1 196 ? -15.018 -3.546 35.114 1.00 69.81 196 PHE A N 1
ATOM 1489 C CA . PHE A 1 196 ? -16.005 -4.407 35.776 1.00 69.81 196 PHE A CA 1
ATOM 1490 C C . PHE A 1 196 ? -16.970 -3.638 36.689 1.00 69.81 196 PHE A C 1
ATOM 1492 O O . PHE A 1 196 ? -18.169 -3.893 36.593 1.00 69.81 196 PHE A O 1
ATOM 1499 N N . PRO A 1 197 ? -16.522 -2.671 37.515 1.00 68.94 197 PRO A N 1
ATOM 1500 C CA . PRO A 1 197 ? -17.442 -1.829 38.276 1.00 68.94 197 PRO A CA 1
ATOM 1501 C C . PRO A 1 197 ? -18.413 -1.042 37.393 1.00 68.94 197 PRO A C 1
ATOM 1503 O O . PRO A 1 197 ? -19.588 -0.954 37.732 1.00 68.94 197 PRO A O 1
ATOM 1506 N N . LEU A 1 198 ? -17.968 -0.520 36.243 1.00 64.62 198 LEU A N 1
ATOM 1507 C CA . LEU A 1 198 ? -18.862 0.158 35.298 1.00 64.62 198 LEU A CA 1
ATOM 1508 C C . LEU A 1 198 ? -19.932 -0.800 34.758 1.00 64.62 198 LEU A C 1
ATOM 1510 O O . LEU A 1 198 ? -21.105 -0.444 34.754 1.00 64.62 198 LEU A O 1
ATOM 1514 N N . LEU A 1 199 ? -19.555 -2.024 34.371 1.00 65.75 199 LEU A N 1
ATOM 1515 C CA . LEU A 1 199 ? -20.505 -3.047 33.910 1.00 65.75 199 LEU A CA 1
ATOM 1516 C C . LEU A 1 199 ? -21.537 -3.418 34.987 1.00 65.75 199 LEU A C 1
ATOM 1518 O O . LEU A 1 199 ? -22.711 -3.571 34.665 1.00 65.75 199 LEU A O 1
ATOM 1522 N N . ILE A 1 200 ? -21.118 -3.511 36.253 1.00 66.62 200 ILE A N 1
ATOM 1523 C CA . ILE A 1 200 ? -22.014 -3.780 37.389 1.00 66.62 200 ILE A CA 1
ATOM 1524 C C . ILE A 1 200 ? -22.977 -2.604 37.610 1.00 66.62 200 ILE A C 1
ATOM 1526 O O . ILE A 1 200 ? -24.175 -2.814 37.758 1.00 66.62 200 ILE A O 1
ATOM 1530 N N . HIS A 1 201 ? -22.486 -1.362 37.557 1.00 61.69 201 HIS A N 1
ATOM 1531 C CA . HIS A 1 201 ? -23.338 -0.173 37.668 1.00 61.69 201 HIS A CA 1
ATOM 1532 C C . HIS A 1 201 ? -24.363 -0.060 36.528 1.00 61.69 201 HIS A C 1
ATOM 1534 O O . HIS A 1 201 ? -25.462 0.449 36.750 1.00 61.69 201 HIS A O 1
ATOM 1540 N N . PHE A 1 202 ? -24.029 -0.532 35.323 1.00 60.91 202 PHE A N 1
ATOM 1541 C CA . PHE A 1 202 ? -24.983 -0.616 34.216 1.00 60.91 202 PHE A CA 1
ATOM 1542 C C . PHE A 1 202 ? -26.060 -1.682 34.460 1.00 60.91 202 PHE A C 1
ATOM 1544 O O . PHE A 1 202 ? -27.234 -1.397 34.238 1.00 60.91 202 PHE A O 1
ATOM 1551 N N . ASP A 1 203 ? -25.688 -2.868 34.946 1.00 62.00 203 ASP A N 1
ATOM 1552 C CA . ASP A 1 203 ? -26.638 -3.943 35.280 1.00 62.00 203 ASP A CA 1
ATOM 1553 C C . ASP A 1 203 ? -27.623 -3.511 36.387 1.00 62.00 203 ASP A C 1
ATOM 1555 O O . ASP A 1 203 ? -28.838 -3.710 36.274 1.00 62.00 203 ASP A O 1
ATOM 1559 N N . ASP A 1 204 ? -27.125 -2.791 37.398 1.00 60.09 204 ASP A N 1
ATOM 1560 C CA . ASP A 1 204 ? -27.941 -2.190 38.461 1.00 60.09 204 ASP A CA 1
ATOM 1561 C C . ASP A 1 204 ? -28.884 -1.093 37.920 1.00 60.09 204 ASP A C 1
ATOM 1563 O O . ASP A 1 204 ? -30.072 -1.052 38.244 1.00 60.09 204 ASP A O 1
ATOM 1567 N N . ALA A 1 205 ? -28.402 -0.201 37.047 1.00 59.12 205 ALA A N 1
ATOM 1568 C CA . ALA A 1 205 ? -29.234 0.860 36.464 1.00 59.12 205 ALA A CA 1
ATOM 1569 C C . ALA A 1 205 ? -30.392 0.310 35.605 1.00 59.12 205 ALA A C 1
ATOM 1571 O O . ALA A 1 205 ? -31.447 0.937 35.497 1.00 59.12 205 ALA A O 1
ATOM 1572 N N . ILE A 1 206 ? -30.199 -0.869 35.016 1.00 54.62 206 ILE A N 1
ATOM 1573 C CA . ILE A 1 206 ? -31.153 -1.535 34.125 1.00 54.62 206 ILE A CA 1
ATOM 1574 C C . ILE A 1 206 ? -32.155 -2.378 34.914 1.00 54.62 206 ILE A C 1
ATOM 1576 O O . ILE A 1 206 ? -33.344 -2.392 34.601 1.00 54.62 206 ILE A O 1
ATOM 1580 N N . THR A 1 207 ? -31.724 -3.011 36.003 1.00 56.34 207 THR A N 1
ATOM 1581 C CA . THR A 1 207 ? -32.644 -3.681 36.933 1.00 56.34 207 THR A CA 1
ATOM 1582 C C . THR A 1 207 ? -33.565 -2.694 37.661 1.00 56.34 207 THR A C 1
ATOM 1584 O O . THR A 1 207 ? -34.691 -3.056 38.009 1.00 56.34 207 THR A O 1
ATOM 1587 N N . HIS A 1 208 ? -33.163 -1.427 37.814 1.00 54.94 208 HIS A N 1
ATOM 1588 C CA . HIS A 1 208 ? -33.998 -0.365 38.389 1.00 54.94 208 HIS A CA 1
ATOM 1589 C C . HIS A 1 208 ? -34.959 0.335 37.403 1.00 54.94 208 HIS A C 1
ATOM 1591 O O . HIS A 1 208 ? -35.873 1.023 37.863 1.00 54.94 208 HIS A O 1
ATOM 1597 N N . SER A 1 209 ? -34.815 0.162 36.081 1.00 53.97 209 SER A N 1
ATOM 1598 C CA . SER A 1 209 ? -35.690 0.796 35.073 1.00 53.97 209 SER A CA 1
ATOM 1599 C C . SER A 1 209 ? -36.926 -0.035 34.689 1.00 53.97 209 SER A C 1
ATOM 1601 O O . SER A 1 209 ? -37.817 0.473 34.012 1.00 53.97 209 SER A O 1
ATOM 1603 N N . GLY A 1 210 ? -37.041 -1.277 35.173 1.00 53.03 210 GLY A N 1
ATOM 1604 C CA . GLY A 1 210 ? -38.264 -2.088 35.087 1.00 53.03 210 GLY A CA 1
ATOM 1605 C C . GLY A 1 210 ? -38.562 -2.729 33.724 1.00 53.03 210 GLY A C 1
ATOM 1606 O O . GLY A 1 210 ? -39.529 -3.482 33.620 1.00 53.03 210 GLY A O 1
ATOM 1607 N N . GLU A 1 211 ? -37.735 -2.501 32.702 1.00 56.47 211 GLU A N 1
ATOM 1608 C CA . GLU A 1 211 ? -37.813 -3.189 31.409 1.00 56.47 211 GLU A CA 1
ATOM 1609 C C . GLU A 1 211 ? -36.611 -4.121 31.245 1.00 56.47 211 GLU A C 1
ATOM 1611 O O . GLU A 1 211 ? -35.473 -3.676 31.341 1.00 56.47 211 GLU A O 1
ATOM 1616 N N . SER A 1 212 ? -36.845 -5.414 30.983 1.00 51.44 212 SER A N 1
ATOM 1617 C CA . SER A 1 212 ? -35.768 -6.359 30.665 1.00 51.44 212 SER A CA 1
ATOM 1618 C C . SER A 1 212 ? -35.294 -6.125 29.224 1.00 51.44 212 SER A C 1
ATOM 1620 O O . SER A 1 212 ? -36.027 -6.487 28.294 1.00 51.44 212 SER A O 1
ATOM 1622 N N . PRO A 1 213 ? -34.099 -5.567 28.979 1.00 54.91 213 PRO A N 1
ATOM 1623 C CA . PRO A 1 213 ? -33.600 -5.440 27.622 1.00 54.91 213 PRO A CA 1
ATOM 1624 C C . PRO A 1 213 ? -33.191 -6.830 27.128 1.00 54.91 213 PRO A C 1
ATOM 1626 O O . PRO A 1 213 ? -32.643 -7.640 27.877 1.00 54.91 213 PRO A O 1
ATOM 1629 N N . THR A 1 214 ? -33.415 -7.127 25.850 1.00 58.50 214 THR A N 1
ATOM 1630 C CA . THR A 1 214 ? -32.768 -8.287 25.220 1.00 58.50 214 THR A CA 1
ATOM 1631 C C . THR A 1 214 ? -31.248 -8.117 25.296 1.00 58.50 214 THR A C 1
ATOM 1633 O O . THR A 1 214 ? -30.762 -7.001 25.117 1.00 58.50 214 THR A O 1
ATOM 1636 N N . GLY A 1 215 ? -30.490 -9.196 25.529 1.00 55.22 215 GLY A N 1
ATOM 1637 C CA . GLY A 1 215 ? -29.028 -9.141 25.725 1.00 55.22 215 GLY A CA 1
ATOM 1638 C C . GLY A 1 215 ? -28.255 -8.374 24.638 1.00 55.22 215 GLY A C 1
ATOM 1639 O O . GLY A 1 215 ? -27.241 -7.745 24.930 1.00 55.22 215 GLY A O 1
ATOM 1640 N N . ASP A 1 216 ? -28.784 -8.327 23.415 1.00 53.62 216 ASP A N 1
ATOM 1641 C CA . ASP A 1 216 ? -28.213 -7.569 22.295 1.00 53.62 216 ASP A CA 1
ATOM 1642 C C . ASP A 1 216 ? -28.319 -6.040 22.468 1.00 53.62 216 ASP A C 1
ATOM 1644 O O . ASP A 1 216 ? -27.448 -5.295 22.023 1.00 53.62 216 ASP A O 1
ATOM 1648 N N . GLN A 1 217 ? -29.358 -5.554 23.151 1.00 57.53 217 GLN A N 1
ATOM 1649 C CA . GLN A 1 217 ? -29.586 -4.128 23.410 1.00 57.53 217 GLN A CA 1
ATOM 1650 C C . GLN A 1 217 ? -28.669 -3.612 24.527 1.00 57.53 217 GLN A C 1
ATOM 1652 O O . GLN A 1 217 ? -28.106 -2.524 24.420 1.00 57.53 217 GLN A O 1
ATOM 1657 N N . LEU A 1 218 ? -28.455 -4.446 25.548 1.00 56.66 218 LEU A N 1
ATOM 1658 C CA . LEU A 1 218 ? -27.462 -4.256 26.607 1.00 56.66 218 LEU A CA 1
ATOM 1659 C C . LEU A 1 218 ? -26.042 -4.178 26.039 1.00 56.66 218 LEU A C 1
ATOM 1661 O O . LEU A 1 218 ? -25.306 -3.231 26.314 1.00 56.66 218 LEU A O 1
ATOM 1665 N N . ALA A 1 219 ? -25.675 -5.141 25.188 1.00 55.47 219 ALA A N 1
ATOM 1666 C CA . ALA A 1 219 ? -24.386 -5.134 24.506 1.00 55.47 219 ALA A CA 1
ATOM 1667 C C . ALA A 1 219 ? -24.213 -3.872 23.641 1.00 55.47 219 ALA A C 1
ATOM 1669 O O . ALA A 1 219 ? -23.149 -3.254 23.668 1.00 55.47 219 ALA A O 1
ATOM 1670 N N . GLY A 1 220 ? -25.267 -3.446 22.934 1.00 60.59 220 GLY A N 1
ATOM 1671 C CA . GLY A 1 220 ? -25.279 -2.208 22.153 1.00 60.59 220 GLY A CA 1
ATOM 1672 C C . GLY A 1 220 ? -24.991 -0.957 22.987 1.00 60.59 220 GLY A C 1
ATOM 1673 O O . GLY A 1 220 ? -24.125 -0.172 22.613 1.00 60.59 220 GLY A O 1
ATOM 1674 N N . GLN A 1 221 ? -25.646 -0.801 24.140 1.00 60.34 221 GLN A N 1
ATOM 1675 C CA . GLN A 1 221 ? -25.484 0.370 25.016 1.00 60.34 221 GLN A CA 1
ATOM 1676 C C . GLN A 1 221 ? -24.113 0.424 25.704 1.00 60.34 221 GLN A C 1
ATOM 1678 O O . GLN A 1 221 ? -23.529 1.502 25.842 1.00 60.34 221 GLN A O 1
ATOM 1683 N N . VAL A 1 222 ? -23.570 -0.732 26.102 1.00 63.31 222 VAL A N 1
ATOM 1684 C CA . VAL A 1 222 ? -22.215 -0.834 26.670 1.00 63.31 222 VAL A CA 1
ATOM 1685 C C . VAL A 1 222 ? -21.168 -0.473 25.619 1.00 63.31 222 VAL A C 1
ATOM 1687 O O . VAL A 1 222 ? -20.243 0.288 25.902 1.00 63.31 222 VAL A O 1
ATOM 1690 N N . ILE A 1 223 ? -21.324 -0.975 24.391 1.00 61.88 223 ILE A N 1
ATOM 1691 C CA . ILE A 1 223 ? -20.445 -0.636 23.269 1.00 61.88 223 ILE A CA 1
ATOM 1692 C C . ILE A 1 223 ? -20.546 0.859 22.945 1.00 61.88 223 ILE A C 1
ATOM 1694 O O . ILE A 1 223 ? -19.517 1.503 22.775 1.00 61.88 223 ILE A O 1
ATOM 1698 N N . GLU A 1 224 ? -21.751 1.427 22.900 1.00 62.81 224 GLU A N 1
ATOM 1699 C CA . GLU A 1 224 ? -21.971 2.852 22.639 1.00 62.81 224 GLU A CA 1
ATOM 1700 C C . GLU A 1 224 ? -21.350 3.742 23.724 1.00 62.81 224 GLU A C 1
ATOM 1702 O O . GLU A 1 224 ? -20.648 4.695 23.401 1.00 62.81 224 GLU A O 1
ATOM 1707 N N . SER A 1 225 ? -21.513 3.391 25.001 1.00 59.78 225 SER A N 1
ATOM 1708 C CA . SER A 1 225 ? -20.932 4.132 26.128 1.00 59.78 225 SER A CA 1
ATOM 1709 C C . SER A 1 225 ? -19.407 4.043 26.157 1.00 59.78 225 SER A C 1
ATOM 1711 O O . SER A 1 225 ? -18.740 5.052 26.384 1.00 59.78 225 SER A O 1
ATOM 1713 N N . LEU A 1 226 ? -18.837 2.867 25.862 1.00 59.78 226 LEU A N 1
ATOM 1714 C CA . LEU A 1 226 ? -17.393 2.722 25.677 1.00 59.78 226 LEU A CA 1
ATOM 1715 C C . LEU A 1 226 ? -16.923 3.595 24.509 1.00 59.78 226 LEU A C 1
ATOM 1717 O O . LEU A 1 226 ? -16.000 4.383 24.679 1.00 59.78 226 LEU A O 1
ATOM 1721 N N . LEU A 1 227 ? -17.588 3.529 23.352 1.00 58.88 227 LEU A N 1
ATOM 1722 C CA . LEU A 1 227 ? -17.276 4.368 22.190 1.00 58.88 227 LEU A CA 1
ATOM 1723 C C . LEU A 1 227 ? -17.366 5.871 22.508 1.00 58.88 227 LEU A C 1
ATOM 1725 O O . LEU A 1 227 ? -16.563 6.641 21.984 1.00 58.88 227 LEU A O 1
ATOM 1729 N N . HIS A 1 228 ? -18.302 6.284 23.367 1.00 56.53 228 HIS A N 1
ATOM 1730 C CA . HIS A 1 228 ? -18.484 7.675 23.784 1.00 56.53 228 HIS A CA 1
ATOM 1731 C C . HIS A 1 228 ? -17.379 8.154 24.737 1.00 56.53 228 HIS A C 1
ATOM 1733 O O . HIS A 1 228 ? -16.871 9.262 24.569 1.00 56.53 228 HIS A O 1
ATOM 1739 N N . LEU A 1 229 ? -16.961 7.307 25.687 1.00 50.59 229 LEU A N 1
ATOM 1740 C CA . LEU A 1 229 ? -15.772 7.532 26.519 1.00 50.59 229 LEU A CA 1
ATOM 1741 C C . LEU A 1 229 ? -14.512 7.663 25.649 1.00 50.59 229 LEU A C 1
ATOM 1743 O O . LEU A 1 229 ? -13.723 8.582 25.842 1.00 50.59 229 LEU A O 1
ATOM 1747 N N . PHE A 1 230 ? -14.379 6.820 24.620 1.00 52.31 230 PHE A N 1
ATOM 1748 C CA . PHE A 1 230 ? -13.268 6.888 23.666 1.00 52.31 230 PHE A CA 1
ATOM 1749 C C . PHE A 1 230 ? -13.269 8.144 22.790 1.00 52.31 230 PHE A C 1
ATOM 1751 O O . PHE A 1 230 ? -12.198 8.606 22.405 1.00 52.31 230 PHE A O 1
ATOM 1758 N N . TRP A 1 231 ? -14.437 8.704 22.470 1.00 43.09 231 TRP A N 1
ATOM 1759 C CA . TRP A 1 231 ? -14.542 9.953 21.706 1.00 43.09 231 TRP A CA 1
ATOM 1760 C C . TRP A 1 231 ? -14.190 11.200 22.525 1.00 43.09 231 TRP A C 1
ATOM 1762 O O . TRP A 1 231 ? -13.858 12.219 21.933 1.00 43.09 231 TRP A O 1
ATOM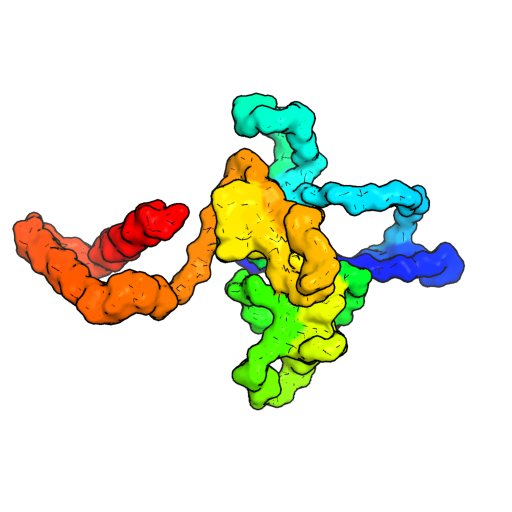 1772 N N . MET A 1 232 ? -14.274 11.140 23.858 1.00 37.56 232 MET A N 1
ATOM 1773 C CA . MET A 1 232 ? -13.919 12.260 24.741 1.00 37.56 232 MET A CA 1
ATOM 1774 C C . MET A 1 232 ? -12.427 12.310 25.106 1.00 37.56 232 MET A C 1
ATOM 1776 O O . MET A 1 232 ? -11.960 13.362 25.537 1.00 37.56 232 MET A O 1
ATOM 1780 N N . GLU A 1 233 ? -11.687 11.207 24.953 1.00 36.19 233 GLU A N 1
ATOM 1781 C CA . GLU A 1 233 ? -10.253 11.118 25.289 1.00 36.19 233 GLU A CA 1
ATOM 1782 C C . GLU A 1 233 ? -9.295 11.308 24.090 1.00 36.19 233 GLU A C 1
ATOM 1784 O O . GLU A 1 233 ? -8.077 11.232 24.266 1.00 36.19 233 GLU A O 1
ATOM 1789 N N . MET A 1 234 ? -9.810 11.574 22.882 1.00 37.72 234 MET A N 1
ATOM 1790 C CA . MET A 1 234 ? -9.020 11.972 21.698 1.00 37.72 234 MET A CA 1
ATOM 1791 C C . MET A 1 234 ? -9.263 13.432 21.329 1.00 37.72 234 MET A C 1
ATOM 1793 O O . MET A 1 234 ? -8.303 14.057 20.827 1.00 37.72 234 MET A O 1
#

Radius of gyration: 22.7 Å; chains: 1; bounding box: 58×48×64 Å

Sequence (234 aa):
SLPTKQWKFLSVTHTVGRAFSGGSQLRCYVDGDLVSTEKCRYAKVNEVMTRCSLGTELMPIGEEPTSLGFEGTFAFTGQMGPVYAFSDALSAEQIRGIYNLGPSYMYSFLGDQNLLMNNDSLYKGILDARDGISSKMIFGLNAQASNNRTLFNVSSVLDSLDKSKLEATIMGGTKLCSRRLLQDIIYCVGGVSVLFPLLIHFDDAITHSGESPTGDQLAGQVIESLLHLFWMEM

Foldseek 3Di:
DDDPPDDKDKDKFWDADDPVGQGIKIWIDILLHTDDIDHDHDDDDPDDDQDDDDQWPDDDPDPDQPDDPPVPINGHDDDDFKDWDFQHGDDSLLSNLVSVVDRQDQALLADDPVVVVPVPVSSCCAHPPPRHRLCGIPFIWGLVQDDDQKTFGRRPNPPPPDSVSPIDGHHPPDDRDDDDDVQVLQVVVPHVVVVVVVLVVLVVVQVVVPDDDDVVVSVVVSVVVSVVVVVVVD

InterPro domains:
  IPR013320 Concanavalin A-like lectin/glucanase domain superfamily [SSF49899] (2-105)
  IPR031570 Neurobeachin/BDCP, DUF4704 [PF15787] (162-226)
  IPR050865 BEACH Domain-Containing [PTHR13743] (3-226)

Organism: Aegilops tauschii subsp. strangulata (NCBI:txid200361)

=== Feature glossary ===
Legend for the data blocks above and below:

— What the protein is —

The amino-acid sequence is the protein's primary structure: the linear order of residues from the N-terminus to the C-terminus, written in one-letter code. Everything else here — the 3D coordinates, the secondary structure, the domain annotations — is ultimately a consequence of this string.

Database cross-references. InterPro integrates a dozen domain/family signature databases into unified entries with residue-range hits. GO terms attach function/process/location labels with evidence codes. CATH codes position the fold in a four-level structural taxonomy. Organism is the NCBI-taxonomy species name.

— Where its atoms are —

The mmCIF block holds the 3D Cartesian coordinates of each backbone atom (N, Cα, C, O) in ångströms. mmCIF is the PDB's canonical archive format — a tagged-loop text representation of the atomic model.

The six renders are orthographic views along the three Cartesian axes in both directions. Representation (cartoon, sticks, or surface) and color scheme (sequence-rainbow or by-chain) vary across proteins so the training set covers all the common visualization conventions.

— Local backbone conformation —

Secondary structure is the local, repeating backbone conformation. DSSP classifies it into eight states by reading the hydrogen-bond network: three helix types (H, G, I), two β types (E, B), two non-regular types (T, S), and unstructured coil (-).

SS3 is a coarse helix/strand/coil call (letters a/b/c) made by the P-SEA algorithm from inter-Cα distances and dihedrals. It is less detailed than DSSP but needs only Cα positions.

Backbone dihedral angles. Every residue except chain termini has a φ (preceding-C → N → Cα → C) and a ψ (N → Cα → C → next-N). They are reported in degrees following the IUPAC sign convention. Secondary structure is essentially a statement about which (φ, ψ) basin each residue occupies.

— Global shape and packing —

The geometric summary reports three shape descriptors. Rg (radius of gyration) measures how spread out the Cα atoms are about their centre of mass; compact globular proteins have small Rg, elongated or unfolded ones large. Cα contacts (<8 Å, |i−j|>4) count long-range residue pairs in spatial proximity — high for tightly packed folds, near zero for rods or random coil. The bounding-box extents give the protein's footprint along x, y, z in Å.

Solvent accessibility: the surface area of each residue that a 1.4 Å water probe can touch, in Å². When only backbone atoms are present the absolute values are lower than full-atom SASA (side chains contribute most of the area) and are flagged as backbone-only.

Plot images: a contact map (which residues are close in 3D, as an N×N binary image), a Ramachandran scatter (backbone torsion angles, revealing secondary-structure composition at a glance), and — for AlphaFold structures — a PAE heatmap (pairwise prediction confidence).

— Structural neighborhood —

Foldseek's 3Di representation compresses backbone geometry into a per-residue letter drawn from a learned twenty-state alphabet. It captures the tertiary interaction pattern around each residue — which residues are packed against it in space, regardless of where they are in sequence.

Structural nearest neighbors (via Foldseek easy-search vs the PDB). Reported per hit: target PDB id, E-value, and alignment TM-score. A TM-score above ~0.5 is the conventional threshold for 'same fold'.

— Confidence and disorder —

pLDDT (predicted Local Distance Difference Test) is AlphaFold's per-residue confidence score, ranging from 0 to 100. Values above 90 indicate high confidence (typically well-packed cores); 70–90 is confident; 50–70 low confidence; below 50 usually means the region is disordered or the prediction is unreliable there. AlphaFold stores pLDDT in the mmCIF B-factor column.

For experimental (PDB) structures, the B-factor (temperature factor) quantifies the positional spread of each atom in the crystal — a combination of thermal vibration and static disorder — in units of Å². High B-factors mark flexible loops or poorly resolved regions; low B-factors mark the rigid, well-ordered core.

Predicted Aligned Error (PAE) is an AlphaFold confidence matrix: entry (i, j) is the expected error in the position of residue j, in ångströms, when the prediction is superimposed on the true structure at residue i. Low PAE within a block of residues means that block is internally rigid and well-predicted; high PAE between two blocks means their relative placement is uncertain even if each block individually is confident.